Protein AF-G3NBP0-F1 (afdb_monomer)

InterPro domains:
  IPR003516 Fanconi anaemia group A protein [PTHR12047] (2-209)

Foldseek 3Di:
DVLVVLLVVLVVVVVVLLPDQLLVLWDWDDDDPKIAIDCPSVLCCCVPRVQSNDVVHLEDDLSVLLSNLLNLQSNLLRIPHSLVRSQVNLVVCVVSPVSSLLNCLLNVVVRVVVSQVSNCVSPVHDGHRPSNVLSVLLLVQLLCVLVVHDNDPHDPPDDLLSNLSSNLNNCVPPPPPDHPPVVDDPSNVVNNVVVVVSVVVSCVVDVPPPPPPPPDPPPDPPDDD

pLDDT: mean 84.48, std 16.03, range [30.67, 97.69]

Sequence (225 aa):
SAELGLQRALDAWNRVVLALPAALLVKVKPDGGGATLEVDALVEHVNRLQRRACSPVGLLSCHLTSHFLRGLLCAGARCGRPGEEVNNAWSQISVCCPLLLVSAAHWWERLSPVLSSLWRRLCDGELLPAQLQLLEDCRTWACRLEEGQLLPAAPAAAAALLLAASLHRAWRGSVSGGRGLSELHRQVLVFLLFLCVKDHLSSLLDPQVPHNYQQLPPPARVRLQ

Mean predicted aligned error: 8.67 Å

Nearest PDB structures (foldseek):
  7kzv-assembly1_A  TM=8.481E-01  e=1.881E-07  Homo sapiens
  7kzv-assembly1_S  TM=8.325E-01  e=7.676E-07  Homo sapiens
  6lhs-assembly1_B  TM=8.893E-01  e=2.024E-06  Xenopus laevis
  6lhu-assembly1_B  TM=8.845E-01  e=1.837E-06  Xenopus laevis
  6lhu-assembly1_A  TM=8.676E-01  e=2.458E-06  Xenopus laevis

Solvent-accessible surface area (backbone atoms only — not comparable to full-atom values): 12772 Å² total; per-residue (Å²): 112,73,66,66,50,52,47,54,50,46,52,52,48,50,52,52,60,70,70,46,66,38,54,73,64,29,48,71,43,82,48,100,89,43,38,42,67,50,54,62,68,48,40,49,46,45,68,67,54,45,65,79,59,29,71,62,70,76,26,58,47,67,67,58,45,47,39,53,54,49,3,44,51,53,32,18,53,73,26,76,50,31,53,61,38,41,31,55,46,47,56,50,40,51,72,75,24,52,52,60,43,42,23,43,42,58,42,32,85,73,40,49,65,57,52,47,53,49,45,21,73,61,52,85,61,47,77,67,36,67,64,61,45,47,49,54,53,35,36,54,51,24,44,41,38,72,74,65,46,81,80,67,82,70,66,84,89,56,53,45,58,57,47,17,28,16,35,54,50,47,38,75,80,47,95,74,72,69,70,73,58,89,79,51,58,69,62,25,53,54,43,31,50,52,53,52,51,49,50,53,54,39,47,72,78,53,66,73,74,74,92,72,88,81,80,71,80,77,81,81,79,79,78,83,127

Organism: Gasterosteus aculeatus (NCBI:txid69293)

Structure (mmCIF, N/CA/C/O backbone):
data_AF-G3NBP0-F1
#
_entry.id   AF-G3NBP0-F1
#
loop_
_atom_site.group_PDB
_atom_site.id
_atom_site.type_symbol
_atom_site.label_atom_id
_atom_site.label_alt_id
_atom_site.label_comp_id
_atom_site.label_asym_id
_atom_site.label_entity_id
_atom_site.label_seq_id
_atom_site.pdbx_PDB_ins_code
_atom_site.Cartn_x
_atom_site.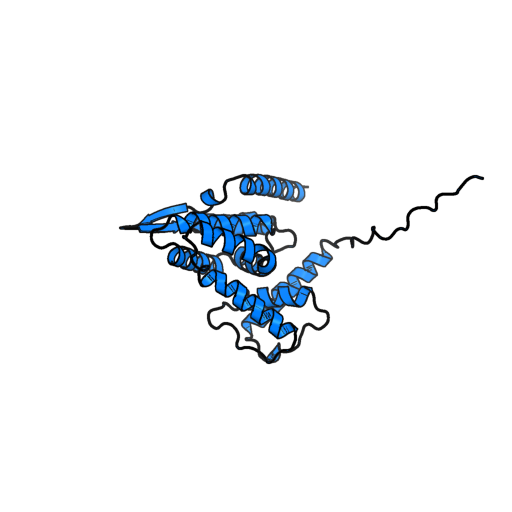Cartn_y
_atom_site.Cartn_z
_atom_site.occupancy
_atom_site.B_iso_or_equiv
_atom_site.auth_seq_id
_atom_site.auth_comp_id
_atom_site.auth_asym_id
_atom_site.auth_atom_id
_atom_site.pdbx_PDB_model_num
ATOM 1 N N . SER A 1 1 ? -12.022 7.394 -29.407 1.00 73.25 1 SER A N 1
ATOM 2 C CA . SER A 1 1 ? -11.343 6.117 -29.107 1.00 73.25 1 SER A CA 1
ATOM 3 C C . SER A 1 1 ? -11.847 5.584 -27.773 1.00 73.25 1 SER A C 1
ATOM 5 O O . SER A 1 1 ? -12.006 6.388 -26.859 1.00 73.25 1 SER A O 1
ATOM 7 N N . ALA A 1 2 ? -12.133 4.281 -27.674 1.00 78.81 2 ALA A N 1
ATOM 8 C CA . ALA A 1 2 ? -12.676 3.635 -26.472 1.00 78.81 2 ALA A CA 1
ATOM 9 C C . ALA A 1 2 ? -11.722 3.718 -25.263 1.00 78.81 2 ALA A C 1
ATOM 11 O O . ALA A 1 2 ? -12.175 3.939 -24.144 1.00 78.81 2 ALA A O 1
ATOM 12 N N . GLU A 1 3 ? -10.410 3.658 -25.508 1.00 78.56 3 GLU A N 1
ATOM 13 C CA . GLU A 1 3 ? -9.374 3.731 -24.468 1.00 78.56 3 GLU A CA 1
ATOM 14 C C . GLU A 1 3 ? -9.376 5.080 -23.730 1.00 78.56 3 GLU A C 1
ATOM 16 O O . GLU A 1 3 ? -9.430 5.143 -22.506 1.00 78.56 3 GLU A O 1
ATOM 21 N N . LEU A 1 4 ? -9.453 6.186 -24.477 1.00 79.88 4 LEU A N 1
ATOM 22 C CA . LEU A 1 4 ? -9.576 7.533 -23.903 1.00 79.88 4 LEU A CA 1
ATOM 23 C C . LEU A 1 4 ? -10.891 7.734 -23.134 1.00 79.88 4 LEU A C 1
ATOM 25 O O . LEU A 1 4 ? -10.972 8.598 -22.260 1.00 79.88 4 LEU A O 1
ATOM 29 N N . GLY A 1 5 ? -11.940 6.993 -23.501 1.00 83.69 5 GLY A N 1
ATOM 30 C CA . GLY A 1 5 ? -13.204 6.975 -22.767 1.00 83.69 5 GLY A CA 1
ATOM 31 C C . GLY A 1 5 ? -13.061 6.248 -21.431 1.00 83.69 5 GLY A C 1
ATOM 32 O O . GLY A 1 5 ? -13.496 6.767 -20.405 1.00 83.69 5 GLY A O 1
ATOM 33 N N . LEU A 1 6 ? -12.386 5.094 -21.436 1.00 82.19 6 LEU A N 1
ATOM 34 C CA . LEU A 1 6 ? -12.084 4.317 -20.237 1.00 82.19 6 LEU A CA 1
ATOM 35 C C . LEU A 1 6 ? -11.215 5.110 -19.252 1.00 82.19 6 LEU A C 1
ATOM 37 O O . LEU A 1 6 ? -11.566 5.193 -18.078 1.00 82.19 6 LEU A O 1
ATOM 41 N N . GLN A 1 7 ? -10.138 5.745 -19.717 1.00 81.00 7 GLN A N 1
ATOM 42 C CA . GLN A 1 7 ? -9.259 6.558 -18.866 1.00 81.00 7 GLN A CA 1
ATOM 43 C C . GLN A 1 7 ? -10.012 7.711 -18.193 1.00 81.00 7 GLN A C 1
ATOM 45 O O . GLN A 1 7 ? -9.948 7.868 -16.977 1.00 81.00 7 GLN A O 1
ATOM 50 N N . ARG A 1 8 ? -10.819 8.462 -18.956 1.00 84.69 8 ARG A N 1
ATOM 51 C CA . ARG A 1 8 ? -11.650 9.545 -18.402 1.00 84.69 8 ARG A CA 1
ATOM 52 C C . ARG A 1 8 ? -12.659 9.049 -17.373 1.00 84.69 8 ARG A C 1
ATOM 54 O O . ARG A 1 8 ? -12.874 9.715 -16.361 1.00 84.69 8 ARG A O 1
ATOM 61 N N . ALA A 1 9 ? -13.279 7.897 -17.623 1.00 85.56 9 ALA A N 1
ATOM 62 C CA . ALA A 1 9 ? -14.184 7.286 -16.661 1.00 85.56 9 ALA A CA 1
ATOM 63 C C . ALA A 1 9 ? -13.437 6.914 -15.371 1.00 85.56 9 ALA A C 1
ATOM 65 O O . ALA A 1 9 ? -13.900 7.250 -14.285 1.00 85.56 9 ALA A O 1
ATOM 66 N N . LEU A 1 10 ? -12.265 6.281 -15.478 1.00 83.62 10 LEU A N 1
ATOM 67 C CA . LEU A 1 10 ? -11.439 5.906 -14.328 1.00 83.62 10 LEU A CA 1
ATOM 68 C C . LEU A 1 10 ? -10.981 7.128 -13.519 1.00 83.62 10 LEU A C 1
ATOM 70 O O . LEU A 1 10 ? -11.047 7.099 -12.293 1.00 83.62 10 LEU A O 1
ATOM 74 N N . ASP A 1 11 ? -10.612 8.228 -14.173 1.00 84.88 11 ASP A N 1
ATOM 75 C CA . ASP A 1 11 ? -10.275 9.482 -13.492 1.00 84.88 11 ASP A CA 1
ATOM 76 C C . ASP A 1 11 ? -11.467 10.086 -12.746 1.00 84.88 11 ASP A C 1
ATOM 78 O O . ASP A 1 11 ? -11.321 10.563 -11.617 1.00 84.88 11 ASP A O 1
ATOM 82 N N . ALA A 1 12 ? -12.662 10.049 -13.343 1.00 87.06 12 ALA A N 1
ATOM 83 C CA . ALA A 1 12 ? -13.884 10.479 -12.671 1.00 87.06 12 ALA A CA 1
ATOM 84 C C . ALA A 1 12 ? -14.168 9.607 -11.436 1.00 87.06 12 ALA A C 1
ATOM 86 O O . ALA A 1 12 ? -14.424 10.139 -10.355 1.00 87.06 12 ALA A O 1
ATOM 87 N N . TRP A 1 13 ? -14.026 8.285 -11.557 1.00 85.94 13 TRP A N 1
ATOM 88 C CA . TRP A 1 13 ? -14.154 7.358 -10.430 1.00 85.94 13 TRP A CA 1
ATOM 89 C C . TRP A 1 13 ? -13.116 7.614 -9.341 1.00 85.94 13 TRP A C 1
ATOM 91 O O . TRP A 1 13 ? -13.463 7.611 -8.164 1.00 85.94 13 TRP A O 1
ATOM 101 N N . ASN A 1 14 ? -11.868 7.908 -9.701 1.00 89.50 14 ASN A N 1
ATOM 102 C CA . ASN A 1 14 ? -10.826 8.250 -8.737 1.00 89.50 14 ASN A CA 1
ATOM 103 C C . ASN A 1 14 ? -11.176 9.512 -7.948 1.00 89.50 14 ASN A C 1
ATOM 105 O O . ASN A 1 14 ? -10.973 9.546 -6.736 1.00 89.50 14 ASN A O 1
ATOM 109 N N . ARG A 1 15 ? -11.760 10.525 -8.597 1.00 89.62 15 ARG A N 1
ATOM 110 C CA . ARG A 1 15 ? -12.261 11.723 -7.903 1.00 89.62 15 ARG A CA 1
ATOM 111 C C . ARG A 1 15 ? -13.393 11.389 -6.940 1.00 89.62 15 ARG A C 1
ATOM 113 O O . ARG A 1 15 ? -13.384 11.901 -5.828 1.00 89.62 15 ARG A O 1
ATOM 120 N N . VAL A 1 16 ? -14.325 10.523 -7.341 1.00 90.38 16 VAL A N 1
ATOM 121 C CA . VAL A 1 16 ? -15.413 10.063 -6.464 1.00 90.38 16 VAL A CA 1
ATOM 122 C C . VAL A 1 16 ? -14.848 9.320 -5.257 1.00 90.38 16 VAL A C 1
ATOM 124 O O . VAL A 1 16 ? -15.171 9.679 -4.131 1.00 90.38 16 VAL A O 1
ATOM 127 N N . VAL A 1 17 ? -13.956 8.348 -5.470 1.00 90.25 17 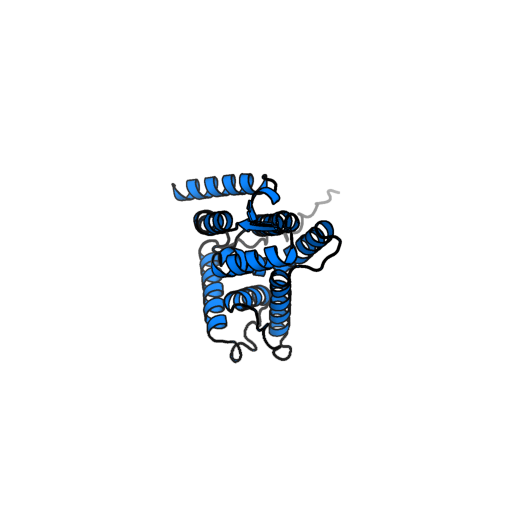VAL A N 1
ATOM 128 C CA . VAL A 1 17 ? -13.304 7.594 -4.388 1.00 90.25 17 VAL A CA 1
ATOM 129 C C . VAL A 1 17 ? -12.596 8.541 -3.423 1.00 90.25 17 VAL A C 1
ATOM 131 O O . VAL A 1 17 ? -12.794 8.425 -2.223 1.00 90.25 17 VAL A O 1
ATOM 134 N N . LEU A 1 18 ? -11.832 9.510 -3.932 1.00 92.69 18 LEU A N 1
ATOM 135 C CA . LEU A 1 18 ? -11.113 10.486 -3.107 1.00 92.69 18 LEU A CA 1
ATOM 136 C C . LEU A 1 18 ? -12.027 11.492 -2.387 1.00 92.69 18 LEU A C 1
ATOM 138 O O . LEU A 1 18 ? -11.594 12.093 -1.404 1.00 92.69 18 LEU A O 1
ATOM 142 N N . ALA A 1 19 ? -13.254 11.701 -2.873 1.00 93.19 19 ALA A N 1
ATOM 143 C CA . ALA A 1 19 ? -14.250 12.553 -2.229 1.00 93.19 19 ALA A CA 1
ATOM 144 C C . ALA A 1 19 ? -14.981 11.840 -1.081 1.00 93.19 19 ALA A C 1
ATOM 146 O O . ALA A 1 19 ? -15.517 12.502 -0.190 1.00 93.19 19 ALA A O 1
ATOM 147 N N . LEU A 1 20 ? -15.000 10.504 -1.078 1.00 92.81 20 LEU A N 1
ATOM 148 C CA . LEU A 1 20 ? -15.559 9.731 0.026 1.00 92.81 20 LEU A CA 1
ATOM 149 C C . LEU A 1 20 ? -14.652 9.830 1.263 1.00 92.81 20 LEU A C 1
ATOM 151 O O . LEU A 1 20 ? -13.429 9.895 1.145 1.00 92.81 20 LEU A O 1
ATOM 155 N N . PRO A 1 21 ? -15.209 9.812 2.485 1.00 92.88 21 PRO A N 1
ATOM 156 C CA . PRO A 1 21 ? -14.399 9.670 3.685 1.00 92.88 21 PRO A CA 1
ATOM 157 C C . PRO A 1 21 ? -13.595 8.364 3.653 1.00 92.88 21 PRO A C 1
ATOM 159 O O . PRO A 1 21 ? -14.163 7.283 3.518 1.00 92.88 21 PRO A O 1
ATOM 162 N N . ALA A 1 22 ? -12.278 8.453 3.865 1.00 91.75 22 ALA A N 1
ATOM 163 C CA . ALA A 1 22 ? -11.383 7.293 3.799 1.00 91.75 22 ALA A CA 1
ATOM 164 C C . ALA A 1 22 ? -11.810 6.146 4.737 1.00 91.75 22 ALA A C 1
ATOM 166 O O . ALA A 1 22 ? -11.644 4.973 4.416 1.00 91.75 22 ALA A O 1
ATOM 167 N N . ALA A 1 23 ? -12.415 6.482 5.881 1.00 88.44 23 ALA A N 1
ATOM 168 C CA . ALA A 1 23 ? -12.923 5.524 6.862 1.00 88.44 23 ALA A CA 1
ATOM 169 C C . ALA A 1 23 ? -14.041 4.599 6.334 1.00 88.44 23 ALA A C 1
ATOM 171 O O . ALA A 1 23 ? -14.390 3.641 7.018 1.00 88.44 23 ALA A O 1
ATOM 172 N N . LEU A 1 24 ? -14.613 4.880 5.156 1.00 89.38 24 LEU A N 1
ATOM 173 C CA . LEU A 1 24 ? -15.630 4.046 4.506 1.00 89.38 24 LEU A CA 1
ATOM 174 C C . LEU A 1 24 ? -15.045 3.017 3.527 1.00 89.38 24 LEU A C 1
ATOM 176 O O . LEU A 1 24 ? -15.781 2.169 3.034 1.00 89.38 24 LEU A O 1
ATOM 180 N N . LEU A 1 25 ? -13.746 3.089 3.220 1.00 89.06 25 LEU A N 1
ATOM 181 C CA . LEU A 1 25 ? -13.121 2.236 2.202 1.00 89.06 25 LEU A CA 1
ATOM 182 C C . LEU A 1 25 ? -12.836 0.816 2.690 1.00 89.06 25 LEU A C 1
ATOM 184 O O . LEU A 1 25 ? -12.733 -0.099 1.878 1.00 89.06 25 LEU A O 1
ATOM 188 N N . VAL A 1 26 ? -12.647 0.651 3.999 1.00 92.69 26 VAL A N 1
ATOM 189 C CA . VAL A 1 26 ? -12.334 -0.632 4.627 1.00 92.69 26 VAL A CA 1
ATOM 190 C C . VAL A 1 26 ? -13.451 -0.958 5.597 1.00 92.69 26 VAL A C 1
ATOM 192 O O . VAL A 1 26 ? -13.802 -0.155 6.465 1.00 92.69 26 VAL A O 1
ATOM 195 N N . LYS A 1 27 ? -14.036 -2.138 5.420 1.00 91.50 27 LYS A N 1
ATOM 196 C CA . LYS A 1 27 ? -15.151 -2.593 6.236 1.00 91.50 27 LYS A CA 1
ATOM 197 C C . LYS A 1 27 ? -14.615 -3.224 7.517 1.00 91.50 27 LYS A C 1
ATOM 199 O O . LYS A 1 27 ? -13.609 -3.926 7.507 1.00 91.50 27 LYS A O 1
ATOM 204 N N . VAL A 1 28 ? -15.311 -2.958 8.617 1.00 91.38 28 VAL A N 1
ATOM 205 C CA . VAL A 1 28 ? -15.046 -3.567 9.922 1.00 91.38 28 VAL A CA 1
ATOM 206 C C . VAL A 1 28 ? -16.149 -4.589 10.180 1.00 91.38 28 VAL A C 1
ATOM 208 O O . VAL A 1 28 ? -17.332 -4.241 10.115 1.00 91.38 28 VAL A O 1
ATOM 211 N N . LYS A 1 29 ? -15.782 -5.844 10.439 1.00 89.00 29 LYS A N 1
ATOM 212 C CA . LYS A 1 29 ? -16.713 -6.944 10.706 1.00 89.00 29 LYS A CA 1
ATOM 213 C C . LYS A 1 29 ? -16.701 -7.281 12.202 1.00 89.00 29 LYS A C 1
ATOM 215 O O . LYS A 1 29 ? -15.620 -7.418 12.764 1.00 89.00 29 LYS A O 1
ATOM 220 N N . PRO A 1 30 ? -17.860 -7.432 12.865 1.00 84.56 30 PRO A N 1
ATOM 221 C CA . PRO A 1 30 ? -17.893 -7.953 14.227 1.00 84.56 30 PRO A CA 1
ATOM 222 C C . PRO A 1 30 ? -17.504 -9.438 14.222 1.00 84.56 30 PRO A C 1
ATOM 224 O O . PRO A 1 30 ? -18.022 -10.209 13.412 1.00 84.56 30 PRO A O 1
ATOM 227 N N . ASP A 1 31 ? -16.615 -9.836 15.126 1.00 78.56 31 ASP A N 1
ATOM 228 C CA . ASP A 1 31 ? -16.134 -11.211 15.252 1.00 78.56 31 ASP A CA 1
ATOM 229 C C . ASP A 1 31 ? -16.081 -11.638 16.721 1.00 78.56 31 ASP A C 1
ATOM 231 O O . ASP A 1 31 ? -15.184 -11.231 17.452 1.00 78.56 31 ASP A O 1
ATOM 235 N N . GLY A 1 32 ? -17.085 -12.409 17.158 1.00 58.75 32 GLY A N 1
ATOM 236 C CA . GLY A 1 32 ? -17.051 -13.265 18.355 1.00 58.75 32 GLY A CA 1
ATOM 237 C C . GLY A 1 32 ? -16.499 -12.689 19.670 1.00 58.75 32 GLY A C 1
ATOM 238 O O . GLY A 1 32 ? -16.053 -13.468 20.503 1.00 58.75 32 GLY A O 1
ATOM 239 N N . GLY A 1 33 ? -16.494 -11.365 19.865 1.00 65.69 33 GLY A N 1
ATOM 240 C CA . GLY A 1 33 ? -15.856 -10.693 21.011 1.00 65.69 33 GLY A CA 1
ATOM 241 C C . GLY A 1 33 ? -14.985 -9.479 20.652 1.00 65.69 33 GLY A C 1
ATOM 242 O O . GLY A 1 33 ? -14.575 -8.742 21.544 1.00 65.69 33 GLY A O 1
ATOM 243 N N . GLY A 1 34 ? -14.737 -9.234 19.363 1.00 78.12 34 GLY A N 1
ATOM 244 C CA . GLY A 1 34 ? -14.025 -8.071 18.835 1.00 78.12 34 GLY A CA 1
ATOM 245 C C . GLY A 1 34 ? -14.555 -7.622 17.471 1.00 78.12 34 GLY A C 1
ATOM 246 O O . GLY A 1 34 ? -15.661 -7.978 17.058 1.00 78.12 34 GLY A O 1
ATOM 247 N N . ALA A 1 35 ? -13.764 -6.810 16.773 1.00 85.88 35 ALA A N 1
ATOM 248 C CA . ALA A 1 35 ? -14.040 -6.389 15.405 1.00 85.88 35 ALA A CA 1
ATOM 249 C C . ALA A 1 35 ? -12.760 -6.520 14.574 1.00 85.88 35 ALA A C 1
ATOM 251 O O . ALA A 1 35 ? -11.693 -6.164 15.072 1.00 85.88 35 ALA A O 1
ATOM 252 N N . THR A 1 36 ? -12.878 -7.037 13.352 1.00 89.25 36 THR A N 1
ATOM 253 C CA . THR A 1 36 ? -11.762 -7.333 12.445 1.00 89.25 36 THR A CA 1
ATOM 254 C C . THR A 1 36 ? -11.887 -6.574 11.131 1.00 89.25 36 THR A C 1
ATOM 256 O O . THR A 1 36 ? -12.976 -6.128 10.744 1.00 89.25 36 THR A O 1
ATOM 259 N N . LEU A 1 37 ? -10.765 -6.396 10.436 1.00 92.56 37 LEU A N 1
ATOM 260 C CA . LEU A 1 37 ? -10.728 -5.695 9.151 1.00 92.56 37 LEU A CA 1
ATOM 261 C C . LEU A 1 37 ? -10.982 -6.631 7.968 1.00 92.56 37 LEU A C 1
ATOM 263 O O . LEU A 1 37 ? -10.303 -7.636 7.790 1.00 92.56 37 LEU A O 1
ATOM 267 N N . GLU A 1 38 ? -11.917 -6.242 7.102 1.00 92.81 38 GLU A N 1
ATOM 268 C CA . GLU A 1 38 ? -12.206 -6.916 5.836 1.00 92.81 38 GLU A CA 1
ATOM 269 C C . GLU A 1 38 ? -11.620 -6.093 4.679 1.00 92.81 38 GLU A C 1
ATOM 271 O O . GLU A 1 38 ? -12.108 -5.005 4.352 1.00 92.81 38 GLU A O 1
ATOM 276 N N . VAL A 1 39 ? -10.547 -6.604 4.066 1.00 93.56 39 VAL A N 1
ATOM 277 C CA . VAL A 1 39 ? -9.784 -5.903 3.013 1.00 93.56 39 VAL A CA 1
ATOM 278 C C . VAL A 1 39 ? -10.021 -6.438 1.601 1.00 93.56 39 VAL A C 1
ATOM 280 O O . VAL A 1 39 ? -9.537 -5.834 0.644 1.00 93.56 39 VAL A O 1
ATOM 283 N N . ASP A 1 40 ? -10.791 -7.515 1.437 1.00 93.38 40 ASP A N 1
ATOM 284 C CA . ASP A 1 40 ? -10.986 -8.186 0.143 1.00 93.38 40 ASP A CA 1
ATOM 285 C C . ASP A 1 40 ? -11.559 -7.252 -0.926 1.00 93.38 40 ASP A C 1
ATOM 287 O O . ASP A 1 40 ? -11.027 -7.172 -2.033 1.00 93.38 40 ASP A O 1
ATOM 291 N N . ALA A 1 41 ? -12.579 -6.464 -0.577 1.00 91.38 41 ALA A N 1
ATOM 292 C CA . ALA A 1 41 ? -13.183 -5.501 -1.497 1.00 91.38 41 ALA A CA 1
ATOM 293 C C . ALA A 1 41 ? -12.187 -4.416 -1.946 1.00 91.38 41 ALA A C 1
ATOM 295 O O . ALA A 1 41 ? -12.169 -4.025 -3.115 1.00 91.38 41 ALA A O 1
ATOM 296 N N . LEU A 1 42 ? -11.317 -3.952 -1.039 1.00 92.25 42 LEU A N 1
ATOM 297 C CA . LEU A 1 42 ? -10.261 -2.992 -1.366 1.00 92.25 42 LEU A CA 1
ATOM 298 C C . LEU A 1 42 ? -9.225 -3.622 -2.305 1.00 92.25 42 LEU A C 1
ATOM 300 O O . LEU A 1 42 ? -8.842 -3.017 -3.309 1.00 92.25 42 LEU A O 1
ATOM 304 N N . VAL A 1 43 ? -8.774 -4.836 -1.988 1.00 93.56 43 VAL A N 1
ATOM 305 C CA . VAL A 1 43 ? -7.816 -5.592 -2.802 1.00 93.56 43 VAL A CA 1
ATOM 306 C C . VAL A 1 43 ? -8.376 -5.827 -4.203 1.00 93.56 43 VAL A C 1
ATOM 308 O O . VAL A 1 43 ? -7.686 -5.580 -5.194 1.00 93.56 43 VAL A O 1
ATOM 311 N N . GLU A 1 44 ? -9.634 -6.249 -4.303 1.00 92.62 44 GLU A N 1
ATOM 312 C CA . GLU A 1 44 ? -10.320 -6.471 -5.570 1.00 92.62 44 GLU A CA 1
ATOM 313 C C . GLU A 1 44 ? -10.441 -5.175 -6.379 1.00 92.62 44 GLU A C 1
ATOM 315 O O . GLU A 1 44 ? -10.079 -5.156 -7.560 1.00 92.62 44 GLU A O 1
ATOM 320 N N . HIS A 1 45 ? -10.869 -4.079 -5.744 1.00 90.06 45 HIS A N 1
ATOM 321 C CA . HIS A 1 45 ? -10.977 -2.760 -6.374 1.00 90.06 45 HIS A CA 1
ATOM 322 C C . HIS A 1 45 ? -9.644 -2.310 -6.974 1.00 90.06 45 HIS A C 1
ATOM 324 O O . HIS A 1 45 ? -9.569 -1.940 -8.150 1.00 90.06 45 HIS A O 1
ATOM 330 N N . VAL A 1 46 ? -8.563 -2.386 -6.194 1.00 91.50 46 VAL A N 1
ATOM 331 C CA . VAL A 1 46 ? -7.232 -1.983 -6.661 1.00 91.50 46 VAL A CA 1
ATOM 332 C C . VAL A 1 46 ? -6.757 -2.891 -7.797 1.00 91.50 46 VAL A C 1
ATOM 334 O O . VAL A 1 46 ? -6.273 -2.404 -8.822 1.00 91.50 46 VAL A O 1
ATOM 337 N N . ASN A 1 47 ? -6.926 -4.206 -7.660 1.00 91.31 47 ASN A N 1
ATOM 338 C CA . ASN A 1 47 ? -6.439 -5.168 -8.642 1.00 91.31 47 ASN A CA 1
ATOM 339 C C . ASN A 1 47 ? -7.216 -5.147 -9.964 1.00 91.31 47 ASN A C 1
ATOM 341 O O . ASN A 1 47 ? -6.610 -5.361 -11.013 1.00 91.31 47 ASN A O 1
ATOM 345 N N . ARG A 1 48 ? -8.528 -4.892 -9.947 1.00 85.94 48 ARG A N 1
ATOM 346 C CA . ARG A 1 48 ? -9.359 -4.897 -11.162 1.00 85.94 48 ARG A CA 1
ATOM 347 C C . ARG A 1 48 ? -9.426 -3.536 -11.840 1.00 85.94 48 ARG A C 1
ATOM 349 O O . ARG A 1 48 ? -9.287 -3.462 -13.061 1.00 85.94 48 ARG A O 1
ATOM 356 N N . LEU A 1 49 ? -9.646 -2.477 -11.064 1.00 82.56 49 LEU A N 1
ATOM 357 C CA . LEU A 1 49 ? -9.957 -1.152 -11.599 1.00 82.56 49 LEU A CA 1
ATOM 358 C C . LEU A 1 49 ? -8.712 -0.272 -11.654 1.00 82.56 49 LEU A C 1
ATOM 360 O O . LEU A 1 49 ? -8.362 0.242 -12.716 1.00 82.56 49 LEU A O 1
ATOM 364 N N . GLN A 1 50 ? -7.991 -0.149 -10.539 1.00 83.50 50 GLN A N 1
ATOM 365 C CA . GLN A 1 50 ? -6.889 0.812 -10.456 1.00 83.50 50 GLN A CA 1
ATOM 366 C C . GLN A 1 50 ? -5.676 0.419 -11.300 1.00 83.50 50 GLN A C 1
ATOM 368 O O . GLN A 1 50 ? -5.033 1.296 -11.872 1.00 83.50 50 GLN A O 1
ATOM 373 N N . ARG A 1 51 ? -5.398 -0.881 -11.477 1.00 80.94 51 ARG A N 1
ATOM 374 C CA . ARG A 1 51 ? -4.317 -1.356 -12.367 1.00 80.94 51 ARG A CA 1
ATOM 375 C C . ARG A 1 51 ? -4.419 -0.814 -13.797 1.00 80.94 51 ARG A C 1
ATOM 377 O O . ARG A 1 51 ? -3.389 -0.637 -14.436 1.00 80.94 51 ARG A O 1
ATOM 384 N N . ARG A 1 52 ? -5.634 -0.542 -14.287 1.00 78.62 52 ARG A N 1
ATOM 385 C CA . ARG A 1 52 ? -5.889 -0.010 -15.639 1.00 78.62 52 ARG A CA 1
ATOM 386 C C . ARG A 1 52 ? -5.818 1.518 -15.716 1.00 78.62 52 ARG A C 1
ATOM 388 O O . ARG A 1 52 ? -5.767 2.062 -16.809 1.00 78.62 52 ARG A O 1
ATOM 395 N N . ALA A 1 53 ? -5.823 2.194 -14.568 1.00 75.12 53 ALA A N 1
ATOM 396 C CA . ALA A 1 53 ? -5.843 3.652 -14.449 1.00 75.12 53 ALA A CA 1
ATOM 397 C C . ALA A 1 53 ? -4.476 4.257 -14.077 1.00 75.12 53 ALA A C 1
ATOM 399 O O . ALA A 1 53 ? -4.346 5.474 -13.988 1.00 75.12 53 ALA A O 1
ATOM 400 N N . CYS A 1 54 ? -3.473 3.427 -13.771 1.00 72.06 54 CYS A N 1
ATOM 401 C CA . CYS A 1 54 ? -2.193 3.894 -13.241 1.00 72.06 54 CYS A CA 1
ATOM 402 C C . CYS A 1 54 ? -1.412 4.708 -14.280 1.00 72.06 54 CYS A C 1
ATOM 404 O O . CYS A 1 54 ? -1.034 4.178 -15.325 1.00 72.06 54 CYS A O 1
ATOM 406 N N . SER A 1 55 ? -1.095 5.955 -13.936 1.00 68.75 55 SER A N 1
ATOM 407 C CA . SER A 1 55 ? -0.089 6.768 -14.616 1.00 68.75 55 SER A CA 1
ATOM 408 C C . SER A 1 55 ? 0.841 7.390 -13.563 1.00 68.75 55 SER A C 1
ATOM 410 O O . SER A 1 55 ? 0.358 8.149 -12.714 1.00 68.75 55 SER A O 1
ATOM 412 N N . PRO A 1 56 ? 2.149 7.056 -13.544 1.00 73.00 56 PRO A N 1
ATOM 413 C CA . PRO A 1 56 ? 2.846 6.100 -14.415 1.00 73.00 56 PRO A CA 1
ATOM 414 C C . PRO A 1 56 ? 2.377 4.646 -14.215 1.00 73.00 56 PRO A C 1
ATOM 416 O O . PRO A 1 56 ? 1.856 4.283 -13.158 1.00 73.00 56 PRO A O 1
ATOM 419 N N . VAL A 1 57 ? 2.573 3.794 -15.230 1.00 79.31 57 VAL A N 1
ATOM 420 C CA . VAL A 1 57 ? 2.105 2.395 -15.216 1.00 79.31 57 VAL A CA 1
ATOM 421 C C . VAL A 1 57 ? 2.630 1.661 -13.982 1.00 79.31 57 VAL A C 1
ATOM 423 O O . VAL A 1 57 ? 3.811 1.738 -13.647 1.00 79.31 57 VAL A O 1
ATOM 426 N N . GLY A 1 58 ? 1.754 0.919 -13.303 1.00 82.56 58 GLY A N 1
ATOM 427 C CA . GLY A 1 58 ? 2.112 0.102 -12.139 1.00 82.56 58 GLY A CA 1
ATOM 428 C C . GLY A 1 58 ? 2.390 0.876 -10.848 1.00 82.56 58 GLY A C 1
ATOM 429 O O . GLY A 1 58 ? 2.946 0.291 -9.921 1.00 82.56 58 GLY A O 1
ATOM 430 N N . LEU A 1 59 ? 2.002 2.152 -10.769 1.00 90.12 59 LEU A N 1
ATOM 431 C CA . LEU A 1 59 ? 1.941 2.915 -9.524 1.00 90.12 59 LEU A CA 1
ATOM 432 C C . LEU A 1 59 ? 0.589 3.618 -9.395 1.00 90.12 59 LEU A C 1
ATOM 434 O O . LEU A 1 59 ? 0.128 4.301 -10.308 1.00 90.12 59 LEU A O 1
ATOM 438 N N . LEU A 1 60 ? -0.025 3.496 -8.221 1.00 92.50 60 LEU A N 1
ATOM 439 C CA . LEU A 1 60 ? -1.133 4.357 -7.832 1.00 92.50 60 LEU A CA 1
ATOM 440 C C . LEU A 1 60 ? -0.617 5.779 -7.614 1.00 92.50 60 LEU A C 1
ATOM 442 O O . LEU A 1 60 ? 0.523 5.988 -7.187 1.00 92.50 60 LEU A O 1
ATOM 446 N N . SER A 1 61 ? -1.489 6.766 -7.813 1.00 92.00 61 SER A N 1
ATOM 447 C CA . SER A 1 61 ? -1.171 8.137 -7.422 1.00 92.00 61 SER A CA 1
ATOM 448 C C . SER A 1 61 ? -0.905 8.225 -5.914 1.00 92.00 61 SER A C 1
ATOM 450 O O . SER A 1 61 ? -1.447 7.456 -5.108 1.00 92.00 61 SER A O 1
ATOM 452 N N . CYS A 1 62 ? -0.092 9.203 -5.507 1.00 93.56 62 CYS A N 1
ATOM 453 C CA . CYS A 1 62 ? 0.169 9.455 -4.089 1.00 93.56 62 CYS A CA 1
ATOM 454 C C . CYS A 1 62 ? -1.134 9.722 -3.310 1.00 93.56 62 CYS A C 1
ATOM 456 O O . CYS A 1 62 ? -1.258 9.302 -2.160 1.00 93.56 62 CYS A O 1
ATOM 458 N N . HIS A 1 63 ? -2.116 10.383 -3.936 1.00 93.69 63 HIS A N 1
ATOM 459 C CA . HIS A 1 63 ? -3.412 10.667 -3.318 1.00 93.69 63 HIS A CA 1
ATOM 460 C C . HIS A 1 63 ? -4.213 9.393 -3.051 1.00 93.69 63 HIS A C 1
ATOM 462 O O . HIS A 1 63 ? -4.667 9.207 -1.927 1.00 93.69 63 HIS A O 1
ATOM 468 N N . LEU A 1 64 ? -4.334 8.494 -4.034 1.00 94.06 64 LEU A N 1
ATOM 469 C CA . LEU A 1 64 ? -5.049 7.224 -3.859 1.00 94.06 64 LEU A CA 1
ATOM 470 C C . LEU A 1 64 ? -4.354 6.323 -2.839 1.00 94.06 64 LEU A C 1
ATOM 472 O O . LEU A 1 64 ? -5.003 5.802 -1.937 1.00 94.06 64 LEU A O 1
ATOM 476 N N . THR A 1 65 ? -3.028 6.205 -2.931 1.00 96.56 65 THR A N 1
ATOM 477 C CA . THR A 1 65 ? -2.228 5.420 -1.980 1.00 96.56 65 THR A CA 1
ATOM 478 C C . THR A 1 65 ? -2.430 5.925 -0.551 1.00 96.56 65 THR A C 1
ATOM 480 O O . THR A 1 65 ? -2.739 5.146 0.347 1.00 96.56 65 THR A O 1
ATOM 483 N N . SER A 1 66 ? -2.327 7.245 -0.344 1.00 96.88 66 SER A N 1
ATOM 484 C CA . SER A 1 66 ? -2.598 7.869 0.954 1.00 96.88 66 SER A CA 1
ATOM 485 C C . SER A 1 66 ? -4.020 7.585 1.423 1.00 96.88 66 SER A C 1
ATOM 487 O O . SER A 1 66 ? -4.225 7.225 2.577 1.00 96.88 66 SER A O 1
ATOM 489 N N . HIS A 1 67 ? -5.003 7.729 0.537 1.00 96.69 67 HIS A N 1
ATOM 490 C CA . HIS A 1 67 ? -6.410 7.577 0.871 1.00 96.69 67 HIS A CA 1
ATOM 491 C C . HIS A 1 67 ? -6.742 6.153 1.339 1.00 96.69 67 HIS A C 1
ATOM 493 O O . HIS A 1 67 ? -7.378 5.994 2.380 1.00 96.69 67 HIS A O 1
ATOM 499 N N . PHE A 1 68 ? -6.224 5.126 0.658 1.00 96.50 68 PHE A N 1
ATOM 500 C CA . PHE A 1 68 ? -6.392 3.731 1.074 1.00 96.50 68 PHE A CA 1
ATOM 501 C C . PHE A 1 68 ? -5.715 3.428 2.414 1.00 96.50 68 PHE A C 1
ATOM 503 O O . PHE A 1 68 ? -6.341 2.828 3.284 1.00 96.50 68 PHE A O 1
ATOM 510 N N . LEU A 1 69 ? -4.480 3.896 2.626 1.00 97.69 69 LEU A N 1
ATOM 511 C CA . LEU A 1 69 ? -3.778 3.694 3.899 1.00 97.69 69 LEU A CA 1
ATOM 512 C C . LEU A 1 69 ? -4.467 4.419 5.058 1.00 97.69 69 LEU A C 1
ATOM 514 O O . LEU A 1 69 ? -4.619 3.855 6.136 1.00 97.69 69 LEU A O 1
ATOM 518 N N . ARG A 1 70 ? -4.951 5.647 4.841 1.00 97.19 70 ARG A N 1
ATOM 519 C CA . ARG A 1 70 ? -5.750 6.369 5.842 1.00 97.19 70 ARG A CA 1
ATOM 520 C C . ARG A 1 70 ? -7.042 5.624 6.155 1.00 97.19 70 ARG A C 1
ATOM 522 O O . ARG A 1 70 ? -7.419 5.561 7.318 1.00 97.19 70 ARG A O 1
ATOM 529 N N . GLY A 1 71 ? -7.698 5.050 5.147 1.00 96.75 71 GLY A N 1
ATOM 530 C CA . GLY A 1 71 ? -8.890 4.230 5.343 1.00 96.75 71 GLY A CA 1
ATOM 531 C C . GLY A 1 71 ? -8.618 2.997 6.195 1.00 96.75 71 GLY A C 1
ATOM 532 O O . GLY A 1 71 ? -9.357 2.744 7.142 1.00 96.75 71 GLY A O 1
ATOM 533 N N . LEU A 1 72 ? -7.507 2.307 5.926 1.00 97.12 72 LEU A N 1
ATOM 534 C CA . LEU A 1 72 ? -7.047 1.171 6.720 1.00 97.12 72 LEU A CA 1
ATOM 535 C C . LEU A 1 72 ? -6.809 1.554 8.188 1.00 97.12 72 LEU A C 1
ATOM 537 O O . LEU A 1 72 ? -7.325 0.887 9.079 1.00 97.12 72 LEU A O 1
ATOM 541 N N . LEU A 1 73 ? -6.091 2.654 8.446 1.00 97.00 73 LEU A N 1
ATOM 542 C CA . LEU A 1 73 ? -5.830 3.133 9.809 1.00 97.00 73 LEU A CA 1
ATOM 543 C C . LEU A 1 73 ? -7.113 3.560 10.532 1.00 97.00 73 LEU A C 1
ATOM 545 O O . LEU A 1 73 ? -7.317 3.200 11.687 1.00 97.00 73 LEU A O 1
ATOM 549 N N . CYS A 1 74 ? -7.999 4.299 9.859 1.00 96.06 74 CYS A N 1
ATOM 550 C CA . CYS A 1 74 ? -9.273 4.725 10.439 1.00 96.06 74 CYS A CA 1
ATOM 551 C C . CYS A 1 74 ? -10.189 3.541 10.771 1.00 96.06 74 CYS A C 1
ATOM 553 O O . CYS A 1 74 ? -10.888 3.578 11.780 1.00 96.06 74 CYS A O 1
ATOM 555 N N . ALA A 1 75 ? -10.218 2.508 9.927 1.00 94.81 75 ALA A N 1
ATOM 556 C CA . ALA A 1 75 ? -10.981 1.297 10.199 1.00 94.81 75 ALA A CA 1
ATOM 557 C C . ALA A 1 75 ? -10.341 0.485 11.336 1.00 94.81 75 ALA A C 1
ATOM 559 O O . ALA A 1 75 ? -11.044 0.052 12.247 1.00 94.81 75 ALA A O 1
ATOM 560 N N . GLY A 1 76 ? -9.012 0.340 11.329 1.00 94.69 76 GLY A N 1
ATOM 561 C CA . GLY A 1 76 ? -8.262 -0.383 12.358 1.00 94.69 76 GLY A CA 1
ATOM 562 C C . GLY A 1 76 ? -8.417 0.224 13.747 1.00 94.69 76 GLY A C 1
ATOM 563 O O . GLY A 1 76 ? -8.672 -0.499 14.701 1.00 94.69 76 GLY A O 1
ATOM 564 N N . ALA A 1 77 ? -8.396 1.554 13.856 1.00 94.12 77 ALA A N 1
ATOM 565 C CA . ALA A 1 77 ? -8.629 2.271 15.114 1.00 94.12 77 ALA A CA 1
ATOM 566 C C . ALA A 1 77 ? -10.002 1.996 15.755 1.00 94.12 77 ALA A C 1
ATOM 568 O O . ALA A 1 77 ? -10.198 2.257 16.936 1.00 94.12 77 ALA A O 1
ATOM 569 N N . ARG A 1 78 ? -10.968 1.473 14.989 1.00 91.56 78 ARG A N 1
ATOM 570 C CA . ARG A 1 78 ? -12.305 1.103 15.482 1.00 91.56 78 ARG A CA 1
ATOM 571 C C . ARG A 1 78 ? -12.387 -0.354 15.944 1.00 91.56 78 ARG A C 1
ATOM 573 O O . ARG A 1 78 ? -13.458 -0.793 16.359 1.00 91.56 78 ARG A O 1
ATOM 580 N N . CYS A 1 79 ? -11.302 -1.110 15.810 1.00 91.62 79 CYS A N 1
ATOM 581 C CA . CYS A 1 79 ? -11.224 -2.510 16.198 1.00 91.62 79 CYS A CA 1
ATOM 582 C C . CYS A 1 79 ? -10.794 -2.656 17.661 1.00 91.62 79 CYS A C 1
ATOM 584 O O . CYS A 1 79 ? -10.229 -1.740 18.250 1.00 91.62 79 CYS A O 1
ATOM 586 N N . GLY A 1 80 ? -11.030 -3.835 18.244 1.00 87.88 80 GLY A N 1
ATOM 587 C CA . GLY A 1 80 ? -10.668 -4.099 19.643 1.00 87.88 80 GLY A CA 1
ATOM 588 C C . GLY A 1 80 ? -9.157 -4.087 19.900 1.00 87.88 80 GLY A C 1
ATOM 589 O O . GLY A 1 80 ? -8.726 -3.772 21.005 1.00 87.88 80 GLY A O 1
ATOM 590 N N . ARG A 1 81 ? -8.351 -4.412 18.880 1.00 90.94 81 ARG A N 1
ATOM 591 C CA . ARG A 1 81 ? -6.882 -4.376 18.918 1.00 90.94 81 ARG A CA 1
ATOM 592 C C . ARG A 1 81 ? -6.339 -3.678 17.668 1.00 90.94 81 ARG A C 1
ATOM 594 O O . ARG A 1 81 ? -5.984 -4.349 16.697 1.00 90.94 81 ARG A O 1
ATOM 601 N N . PRO A 1 82 ? -6.291 -2.335 17.658 1.00 93.62 82 PRO A N 1
ATOM 602 C CA . PRO A 1 82 ? -6.026 -1.562 16.448 1.00 93.62 82 PRO A CA 1
ATOM 603 C C . PRO A 1 82 ? -4.729 -1.931 15.725 1.00 93.62 82 PRO A C 1
ATOM 605 O O . PRO A 1 82 ? -4.738 -2.161 14.515 1.00 93.62 82 PRO A O 1
ATOM 608 N N . GLY A 1 83 ? -3.613 -2.015 16.455 1.00 94.69 83 GLY A N 1
ATOM 609 C CA . GLY A 1 83 ? -2.310 -2.329 15.867 1.00 94.69 83 GLY A CA 1
ATOM 610 C C . GLY A 1 83 ? -2.235 -3.739 15.274 1.00 94.69 83 GLY A C 1
ATOM 611 O O . GLY A 1 83 ? -1.715 -3.910 14.172 1.00 94.69 83 GLY A O 1
ATOM 612 N N . GLU A 1 84 ? -2.783 -4.740 15.972 1.00 94.88 84 GLU A N 1
ATOM 613 C CA . GLU A 1 84 ? -2.830 -6.133 15.499 1.00 94.88 84 GLU A CA 1
ATOM 614 C C . GLU A 1 84 ? -3.659 -6.251 14.217 1.00 94.88 84 GLU A C 1
ATOM 616 O O . GLU A 1 84 ? -3.191 -6.820 13.231 1.00 94.88 84 GLU A O 1
ATOM 621 N N . GLU A 1 85 ? -4.840 -5.632 14.181 1.00 95.12 85 GLU A N 1
ATOM 622 C CA . GLU A 1 85 ? -5.724 -5.692 13.016 1.00 95.12 85 GLU A CA 1
ATOM 623 C C . GLU A 1 85 ? -5.128 -5.000 11.789 1.00 95.12 85 GLU A C 1
ATOM 625 O O . GLU A 1 85 ? -5.171 -5.549 10.686 1.00 95.12 85 GLU A O 1
ATOM 630 N N . VAL A 1 86 ? -4.497 -3.833 11.960 1.00 96.81 86 VAL A N 1
ATOM 631 C CA . VAL A 1 86 ? -3.793 -3.170 10.852 1.00 96.81 86 VAL A CA 1
ATOM 632 C C . VAL A 1 86 ? -2.624 -4.021 10.356 1.00 96.81 86 VAL A C 1
ATOM 634 O O . VAL A 1 86 ? -2.426 -4.122 9.144 1.00 96.81 86 VAL A O 1
ATOM 637 N N . ASN A 1 87 ? -1.869 -4.664 11.252 1.00 96.88 87 ASN A N 1
ATOM 638 C CA . ASN A 1 87 ? -0.777 -5.557 10.863 1.00 96.88 87 ASN A CA 1
ATOM 639 C C . ASN A 1 87 ? -1.290 -6.770 10.073 1.00 96.88 87 ASN A C 1
ATOM 641 O O . ASN A 1 87 ? -0.726 -7.099 9.026 1.00 96.88 87 ASN A O 1
ATOM 645 N N . ASN A 1 88 ? -2.367 -7.408 10.528 1.00 95.50 88 ASN A N 1
ATOM 646 C CA . ASN A 1 88 ? -2.979 -8.551 9.849 1.00 95.50 88 ASN A CA 1
ATOM 647 C C . ASN A 1 88 ? -3.476 -8.156 8.454 1.00 95.50 88 ASN A C 1
ATOM 649 O O . ASN A 1 88 ? -3.123 -8.785 7.453 1.00 95.50 88 ASN A O 1
ATOM 653 N N . ALA A 1 89 ? -4.223 -7.057 8.378 1.00 96.25 89 ALA A N 1
ATOM 654 C CA . ALA A 1 89 ? -4.757 -6.526 7.135 1.00 96.25 89 ALA A CA 1
ATOM 655 C C . ALA A 1 89 ? -3.652 -6.116 6.149 1.00 96.25 89 ALA A C 1
ATOM 657 O O . ALA A 1 89 ? -3.712 -6.472 4.971 1.00 96.25 89 ALA A O 1
ATOM 658 N N . TRP A 1 90 ? -2.609 -5.412 6.607 1.00 96.81 90 TRP A N 1
ATOM 659 C CA . TRP A 1 90 ? -1.488 -5.037 5.741 1.00 96.81 90 TRP A CA 1
ATOM 660 C C . TRP A 1 90 ? -0.701 -6.252 5.258 1.00 96.81 90 TRP A C 1
ATOM 662 O O . TRP A 1 90 ? -0.326 -6.303 4.088 1.00 96.81 90 TRP A O 1
ATOM 672 N N . SER A 1 91 ? -0.503 -7.257 6.115 1.00 95.25 91 SER A N 1
ATOM 673 C CA . SER A 1 91 ? 0.159 -8.506 5.726 1.00 95.25 91 SER A CA 1
ATOM 674 C C . SER A 1 91 ? -0.594 -9.182 4.577 1.00 95.25 91 SER A C 1
ATOM 676 O O . SER A 1 91 ? 0.020 -9.540 3.573 1.00 95.25 91 SER A O 1
ATOM 678 N N . GLN A 1 92 ? -1.927 -9.255 4.651 1.00 95.31 92 GLN A N 1
ATOM 679 C CA . GLN A 1 92 ? -2.762 -9.779 3.563 1.00 95.31 92 GLN A CA 1
ATOM 680 C C . GLN A 1 92 ? -2.682 -8.914 2.296 1.00 95.31 92 GLN A C 1
ATOM 682 O O . GLN A 1 92 ? -2.462 -9.435 1.200 1.00 95.31 92 GLN A O 1
ATOM 687 N N . ILE A 1 93 ? -2.795 -7.588 2.428 1.00 95.19 93 ILE A N 1
ATOM 688 C CA . ILE A 1 93 ? -2.668 -6.643 1.306 1.00 95.19 93 ILE A CA 1
ATOM 689 C C . ILE A 1 93 ? -1.308 -6.796 0.614 1.00 95.19 93 ILE A C 1
ATOM 691 O O . ILE A 1 93 ? -1.249 -6.773 -0.614 1.00 95.19 93 ILE A O 1
ATOM 695 N N . SER A 1 94 ? -0.223 -6.975 1.368 1.00 93.19 94 SER A N 1
ATOM 696 C CA . SER A 1 94 ? 1.133 -7.080 0.820 1.00 93.19 94 SER A CA 1
ATOM 697 C C . SER A 1 94 ? 1.303 -8.286 -0.112 1.00 93.19 94 SER A C 1
ATOM 699 O O . SER A 1 94 ? 2.047 -8.210 -1.091 1.00 93.19 94 SER A O 1
ATOM 701 N N . VAL A 1 95 ? 0.556 -9.363 0.145 1.00 92.75 95 VAL A N 1
ATOM 702 C CA . VAL A 1 95 ? 0.556 -10.591 -0.657 1.00 92.75 95 VAL A CA 1
ATOM 703 C C . VAL A 1 95 ? -0.431 -10.485 -1.819 1.00 92.75 95 VAL A C 1
ATOM 705 O O . VAL A 1 95 ? -0.082 -10.762 -2.966 1.00 92.75 95 VAL A O 1
ATOM 708 N N . CYS A 1 96 ? -1.663 -10.053 -1.547 1.00 95.00 96 CYS A N 1
ATOM 709 C CA . CYS A 1 96 ? -2.757 -10.097 -2.519 1.00 95.00 96 CYS A CA 1
ATOM 710 C C . CYS A 1 96 ? -2.834 -8.851 -3.419 1.00 95.00 96 CYS A C 1
ATOM 712 O O . CYS A 1 96 ? -3.473 -8.878 -4.473 1.00 95.00 96 CYS A O 1
ATOM 714 N N . CYS A 1 97 ? -2.195 -7.745 -3.038 1.00 95.31 97 CYS A N 1
ATOM 715 C CA . CYS A 1 97 ? -2.282 -6.453 -3.716 1.00 95.31 97 CYS A CA 1
ATOM 716 C C . CYS A 1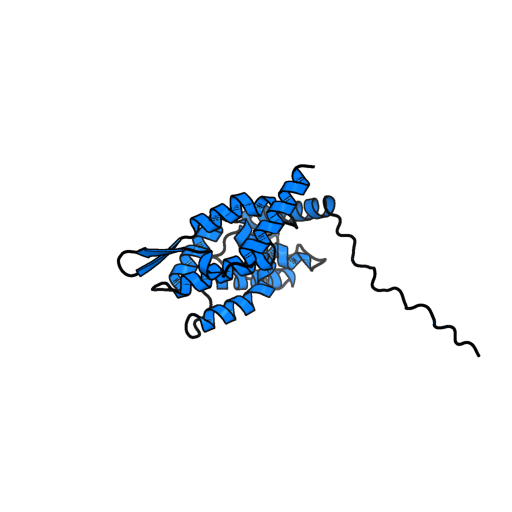 97 ? -0.896 -5.798 -3.889 1.00 95.31 97 CYS A C 1
ATOM 718 O O . CYS A 1 97 ? -0.618 -4.730 -3.331 1.00 95.31 97 CYS A O 1
ATOM 720 N N . PRO A 1 98 ? -0.016 -6.388 -4.723 1.00 93.31 98 PRO A N 1
ATOM 721 C CA . PRO A 1 98 ? 1.349 -5.894 -4.917 1.00 93.31 98 PRO A CA 1
ATOM 722 C C . PRO A 1 98 ? 1.396 -4.454 -5.443 1.00 93.31 98 PRO A C 1
ATOM 724 O O . PRO A 1 98 ? 2.329 -3.721 -5.134 1.00 93.31 98 PRO A O 1
ATOM 727 N N . LEU A 1 99 ? 0.377 -4.014 -6.193 1.00 94.38 99 LEU A N 1
ATOM 728 C CA . LEU A 1 99 ? 0.284 -2.631 -6.664 1.00 94.38 99 LEU A CA 1
ATOM 729 C C . LEU A 1 99 ? 0.215 -1.637 -5.493 1.00 94.38 99 LEU A C 1
ATOM 731 O O . LEU A 1 99 ? 0.906 -0.619 -5.521 1.00 94.38 99 LEU A O 1
ATOM 735 N N . LEU A 1 100 ? -0.590 -1.921 -4.463 1.00 96.25 100 LEU A N 1
ATOM 736 C CA . LEU A 1 100 ? -0.699 -1.045 -3.297 1.00 96.25 100 LEU A CA 1
ATOM 737 C C . LEU A 1 100 ? 0.585 -1.077 -2.459 1.00 96.25 100 LEU A C 1
ATOM 739 O O . LEU A 1 100 ? 1.037 -0.019 -2.031 1.00 96.25 100 LEU A O 1
ATOM 743 N N . LEU A 1 101 ? 1.216 -2.247 -2.307 1.00 96.69 101 LEU A N 1
ATOM 744 C CA . LEU A 1 101 ? 2.508 -2.388 -1.624 1.00 96.69 101 LEU A CA 1
ATOM 745 C C . LEU A 1 101 ? 3.609 -1.557 -2.299 1.00 96.69 101 LEU A C 1
ATOM 747 O O . LEU A 1 101 ? 4.256 -0.737 -1.650 1.00 96.69 101 LEU A O 1
ATOM 751 N N . VAL A 1 102 ? 3.798 -1.735 -3.611 1.00 95.69 102 VAL A N 1
ATOM 752 C CA . VAL A 1 102 ? 4.823 -1.017 -4.386 1.00 95.69 102 VAL A CA 1
ATOM 753 C C . VAL A 1 102 ? 4.546 0.488 -4.384 1.00 95.69 102 VAL A C 1
ATOM 755 O O . VAL A 1 102 ? 5.472 1.282 -4.232 1.00 95.69 102 VAL A O 1
ATOM 758 N N . SER A 1 103 ? 3.276 0.895 -4.484 1.00 96.38 103 SER A N 1
ATOM 759 C CA . SER A 1 103 ? 2.893 2.311 -4.410 1.00 96.38 103 SER A CA 1
ATOM 760 C C . SER A 1 103 ? 3.158 2.905 -3.025 1.00 96.38 103 SER A C 1
ATOM 762 O O . SER A 1 103 ? 3.680 4.014 -2.927 1.00 96.38 103 SER A O 1
ATOM 764 N N . ALA A 1 104 ? 2.850 2.174 -1.950 1.00 97.44 104 ALA A N 1
ATOM 765 C CA . ALA A 1 104 ? 3.123 2.610 -0.584 1.00 97.44 104 ALA A CA 1
ATOM 766 C C . ALA A 1 104 ? 4.624 2.797 -0.347 1.00 97.44 104 ALA A C 1
ATOM 768 O O . ALA A 1 104 ? 5.016 3.857 0.132 1.00 97.44 104 ALA A O 1
ATOM 769 N N . ALA A 1 105 ? 5.453 1.833 -0.760 1.00 96.75 105 ALA A N 1
ATOM 770 C CA . ALA A 1 105 ? 6.910 1.938 -0.682 1.00 96.75 105 ALA A CA 1
ATOM 771 C C . ALA A 1 105 ? 7.444 3.132 -1.492 1.00 96.75 105 ALA A C 1
ATOM 773 O O . ALA A 1 105 ? 8.258 3.911 -1.000 1.00 96.75 105 ALA A O 1
ATOM 774 N N . HIS A 1 106 ? 6.938 3.333 -2.714 1.00 94.94 106 HIS A N 1
ATOM 775 C CA . HIS A 1 106 ? 7.363 4.432 -3.583 1.00 94.94 106 HIS A CA 1
ATOM 776 C C . HIS A 1 106 ? 7.068 5.814 -2.983 1.00 94.94 106 HIS A C 1
ATOM 778 O O . HIS A 1 106 ? 7.895 6.722 -3.068 1.00 94.94 106 HIS A O 1
ATOM 784 N N . TRP A 1 107 ? 5.885 5.990 -2.390 1.00 96.19 107 TRP A N 1
ATOM 785 C CA . TRP A 1 107 ? 5.439 7.267 -1.828 1.00 96.19 107 TRP A CA 1
ATOM 786 C C . TRP A 1 107 ? 5.756 7.424 -0.339 1.00 96.19 107 TRP A C 1
ATOM 788 O O . TRP A 1 107 ? 5.396 8.452 0.239 1.00 96.19 107 TRP A O 1
ATOM 798 N N . TRP A 1 108 ? 6.418 6.443 0.282 1.00 96.94 108 TRP A N 1
ATOM 799 C CA . TRP A 1 108 ? 6.516 6.328 1.736 1.00 96.94 108 TRP A CA 1
ATOM 800 C C . TRP A 1 108 ? 7.048 7.592 2.410 1.00 96.94 108 TRP A C 1
ATOM 802 O O . TRP A 1 108 ? 6.486 8.040 3.402 1.00 96.94 108 TRP A O 1
ATOM 812 N N . GLU A 1 109 ? 8.033 8.251 1.800 1.00 95.00 109 GLU A N 1
ATOM 813 C CA . GLU A 1 109 ? 8.578 9.529 2.266 1.00 95.00 109 GLU A CA 1
ATOM 814 C C . GLU A 1 109 ? 7.529 10.604 2.550 1.00 95.00 109 GLU A C 1
ATOM 816 O O . GLU A 1 109 ? 7.608 11.321 3.545 1.00 95.00 109 GLU A O 1
ATOM 821 N N . ARG A 1 110 ? 6.523 10.701 1.684 1.00 95.94 110 ARG A N 1
ATOM 822 C CA . ARG A 1 110 ? 5.448 11.687 1.804 1.00 95.94 110 ARG A CA 1
ATOM 823 C C . ARG A 1 110 ? 4.328 11.196 2.717 1.00 95.94 110 ARG A C 1
ATOM 825 O O . ARG A 1 110 ? 3.598 12.007 3.280 1.00 95.94 110 ARG A O 1
ATOM 832 N N . LEU A 1 111 ? 4.157 9.880 2.821 1.00 97.38 111 LEU A N 1
ATOM 833 C CA . LEU A 1 111 ? 3.048 9.250 3.534 1.00 97.38 111 LEU A CA 1
ATOM 834 C C . LEU A 1 111 ? 3.351 9.049 5.020 1.00 97.38 111 LEU A C 1
ATOM 836 O O . LEU A 1 111 ? 2.486 9.328 5.847 1.00 97.38 111 LEU A O 1
ATOM 840 N N . SER A 1 112 ? 4.569 8.624 5.352 1.00 96.88 112 SER A N 1
ATOM 841 C CA . SER A 1 112 ? 5.039 8.301 6.702 1.00 96.88 112 SER A CA 1
ATOM 842 C C . SER A 1 112 ? 4.665 9.361 7.754 1.00 96.88 112 SER A C 1
ATOM 844 O O . SER A 1 112 ? 3.969 9.008 8.712 1.00 96.88 112 SER A O 1
ATOM 846 N N . PRO A 1 113 ? 4.966 10.670 7.583 1.00 96.69 113 PRO A N 1
ATOM 847 C CA . PRO A 1 113 ? 4.613 11.676 8.591 1.00 96.69 113 PRO A CA 1
ATOM 848 C C . PRO A 1 113 ? 3.096 11.869 8.744 1.00 96.69 113 PRO A C 1
ATOM 850 O O . PRO A 1 113 ? 2.598 12.041 9.860 1.00 96.69 113 PRO A O 1
ATOM 853 N N . VAL A 1 114 ? 2.345 11.806 7.639 1.00 96.50 114 VAL A N 1
ATOM 854 C CA . VAL A 1 114 ? 0.884 11.984 7.634 1.00 96.50 114 VAL A CA 1
ATOM 855 C C . VAL A 1 114 ? 0.196 10.811 8.328 1.00 96.50 114 VAL A C 1
ATOM 857 O O . VAL A 1 114 ? -0.688 11.016 9.159 1.00 96.50 114 VAL A O 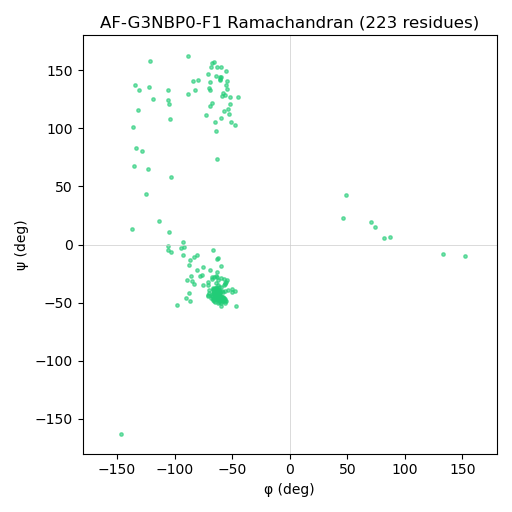1
ATOM 860 N N . LEU A 1 115 ? 0.610 9.584 8.012 1.00 96.94 115 LEU A N 1
ATOM 861 C CA . LEU A 1 115 ? 0.053 8.361 8.589 1.00 96.94 115 LEU A CA 1
ATOM 862 C C . LEU A 1 115 ? 0.433 8.214 10.063 1.00 96.94 115 LEU A C 1
ATOM 864 O O . LEU A 1 115 ? -0.433 7.921 10.879 1.00 96.94 115 LEU A O 1
ATOM 868 N N . SER A 1 116 ? 1.681 8.517 10.425 1.00 96.50 116 SER A N 1
ATOM 869 C CA . SER A 1 116 ? 2.147 8.489 11.818 1.00 96.50 116 SER A CA 1
ATOM 870 C C . SER A 1 116 ? 1.449 9.533 12.688 1.00 96.50 116 SER A C 1
ATOM 872 O O . SER A 1 116 ? 1.157 9.287 13.856 1.00 96.50 116 SER A O 1
ATOM 874 N N . SER A 1 117 ? 1.177 10.724 12.146 1.00 96.88 117 SER A N 1
ATOM 875 C CA . SER A 1 117 ? 0.383 11.739 12.848 1.00 96.88 117 SER A CA 1
ATOM 876 C C . SER A 1 117 ? -1.073 1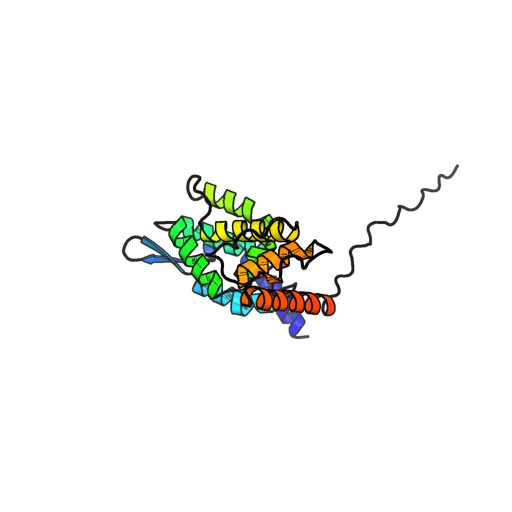1.300 13.009 1.00 96.88 117 SER A C 1
ATOM 878 O O . SER A 1 117 ? -1.635 11.436 14.094 1.00 96.88 117 SER A O 1
ATOM 880 N N . LEU A 1 118 ? -1.677 10.748 11.952 1.00 96.69 118 LEU A N 1
ATOM 881 C CA . LEU A 1 118 ? -3.045 10.241 12.002 1.00 96.69 118 LEU A CA 1
ATOM 882 C C . LEU A 1 118 ? -3.185 9.117 13.031 1.00 96.69 118 LEU A C 1
ATOM 884 O O . LEU A 1 118 ? -4.092 9.172 13.851 1.00 96.69 118 LEU A O 1
ATOM 888 N N . TRP A 1 119 ? -2.283 8.137 13.010 1.00 97.06 119 TRP A N 1
ATOM 889 C CA . TRP A 1 119 ? -2.330 6.989 13.910 1.00 97.06 119 TRP A CA 1
ATOM 890 C C . TRP A 1 119 ? -2.239 7.404 15.376 1.00 97.06 119 TRP A C 1
ATOM 892 O O . TRP A 1 119 ? -3.119 7.061 16.158 1.00 97.06 119 TRP A O 1
ATOM 902 N N . ARG A 1 120 ? -1.264 8.256 15.719 1.00 96.50 120 ARG A N 1
ATOM 903 C CA . ARG A 1 120 ? -1.126 8.803 17.077 1.00 96.50 120 ARG A CA 1
ATOM 904 C C . ARG A 1 120 ? -2.379 9.528 17.559 1.00 96.50 120 ARG A C 1
ATOM 906 O O . ARG A 1 120 ? -2.679 9.494 18.741 1.00 96.50 120 ARG A O 1
ATOM 913 N N . ARG A 1 121 ? -3.116 10.188 16.663 1.00 96.31 121 ARG A N 1
ATOM 914 C CA . ARG A 1 121 ? -4.381 10.854 17.013 1.00 96.31 121 ARG A CA 1
ATOM 915 C C . ARG A 1 121 ? -5.550 9.889 17.197 1.00 96.31 121 ARG A C 1
ATOM 917 O O . ARG A 1 121 ? -6.511 10.261 17.853 1.00 96.31 121 ARG A O 1
ATOM 924 N N . LEU A 1 122 ? -5.511 8.730 16.547 1.00 95.25 122 LEU A N 1
ATOM 925 C CA . LEU A 1 122 ? -6.583 7.736 16.592 1.00 95.25 122 LEU A CA 1
ATOM 926 C C . LEU A 1 122 ? -6.411 6.736 17.741 1.00 95.25 122 LEU A C 1
ATOM 928 O O . LEU A 1 122 ? -7.412 6.242 18.241 1.00 95.25 122 LEU A O 1
ATOM 932 N N . CYS A 1 123 ? -5.168 6.441 18.126 1.00 93.56 123 CYS A N 1
ATOM 933 C CA . CYS A 1 123 ? -4.812 5.414 19.109 1.00 93.56 123 CYS A CA 1
ATOM 934 C C . CYS A 1 123 ? -3.965 6.007 20.251 1.00 93.56 123 CYS A C 1
ATOM 936 O O . CYS A 1 123 ? -2.928 5.459 20.600 1.00 93.56 123 CYS A O 1
ATOM 938 N N . ASP A 1 124 ? -4.339 7.186 20.759 1.00 90.44 124 ASP A N 1
ATOM 939 C CA . ASP A 1 124 ? -3.776 7.802 21.977 1.00 90.44 124 ASP A CA 1
ATOM 940 C C . ASP A 1 124 ? -2.236 7.843 22.075 1.00 90.44 124 ASP A C 1
ATOM 942 O O . ASP A 1 124 ? -1.632 7.625 23.123 1.00 90.44 124 ASP A O 1
ATOM 946 N N . GLY A 1 125 ? -1.575 8.178 20.967 1.00 88.25 125 GLY A N 1
ATOM 947 C CA . GLY A 1 125 ? -0.124 8.350 20.913 1.00 88.25 125 GLY A CA 1
ATOM 948 C C . GLY A 1 125 ? 0.675 7.075 20.643 1.00 88.25 125 GLY A C 1
ATOM 949 O O . GLY A 1 125 ? 1.905 7.145 20.651 1.00 88.25 125 GLY A O 1
ATOM 950 N N . GLU A 1 126 ? 0.021 5.950 20.349 1.00 91.88 126 GLU A N 1
ATOM 951 C CA . GLU A 1 126 ? 0.699 4.711 19.965 1.00 91.88 126 GLU A CA 1
ATOM 952 C C . GLU A 1 126 ? 1.637 4.883 18.758 1.00 91.88 126 GLU A C 1
ATOM 954 O O . GLU A 1 126 ? 1.422 5.695 17.848 1.00 91.88 126 GLU A O 1
ATOM 959 N N . LEU A 1 127 ? 2.694 4.068 18.749 1.00 92.94 127 LEU A N 1
ATOM 960 C CA . LEU A 1 127 ? 3.601 3.953 17.613 1.00 92.94 127 LEU A CA 1
ATOM 961 C C . LEU A 1 127 ? 2.889 3.320 16.414 1.00 92.94 127 LEU A C 1
ATOM 963 O O . LEU A 1 127 ? 1.901 2.599 16.553 1.00 92.94 127 LEU A O 1
ATOM 967 N N . LEU A 1 128 ? 3.408 3.603 15.220 1.00 94.50 128 LEU A N 1
ATOM 968 C CA . LEU A 1 128 ? 2.859 3.068 13.981 1.00 94.50 128 LEU A CA 1
ATOM 969 C C . LEU A 1 128 ? 2.913 1.522 13.991 1.00 94.50 128 LEU A C 1
ATOM 971 O O . LEU A 1 128 ? 3.907 0.962 14.461 1.00 94.50 128 LEU A O 1
ATOM 975 N N . PRO A 1 129 ? 1.894 0.818 13.459 1.00 96.38 129 PRO A N 1
ATOM 976 C CA . PRO A 1 129 ? 1.887 -0.642 13.423 1.00 96.38 129 PRO A CA 1
ATOM 977 C C . PRO A 1 129 ? 3.138 -1.218 12.747 1.00 96.38 129 PRO A C 1
ATOM 979 O O . PRO A 1 129 ? 3.605 -0.691 11.735 1.00 96.38 129 PRO A O 1
ATOM 982 N N . ALA A 1 130 ? 3.664 -2.317 13.295 1.00 95.94 130 ALA A N 1
ATOM 983 C CA . ALA A 1 130 ? 4.937 -2.927 12.898 1.00 95.94 130 ALA A CA 1
ATOM 984 C C . ALA A 1 130 ? 5.075 -3.161 11.383 1.00 95.94 130 ALA A C 1
ATOM 986 O O . ALA A 1 130 ? 6.134 -2.933 10.807 1.00 95.94 130 ALA A O 1
ATOM 987 N N . GLN A 1 131 ? 3.996 -3.566 10.716 1.00 96.06 131 GLN A N 1
ATOM 988 C CA . GLN A 1 131 ? 3.986 -3.801 9.272 1.00 96.06 131 GLN A CA 1
ATOM 989 C C . GLN A 1 131 ? 4.151 -2.521 8.438 1.00 96.06 131 GLN A C 1
ATOM 991 O O . GLN A 1 131 ? 4.706 -2.555 7.342 1.00 96.06 131 GLN A O 1
ATOM 996 N N . LEU A 1 132 ? 3.697 -1.379 8.956 1.00 96.25 132 LEU A N 1
ATOM 997 C CA . LEU A 1 132 ? 3.927 -0.077 8.336 1.00 96.25 132 LEU A CA 1
ATOM 998 C C . LEU A 1 132 ? 5.296 0.490 8.722 1.00 96.25 132 LEU A C 1
ATOM 1000 O O . LEU A 1 132 ? 5.945 1.108 7.885 1.00 96.25 132 LEU A O 1
ATOM 1004 N N . GLN A 1 133 ? 5.772 0.228 9.941 1.00 96.00 133 GLN A N 1
ATOM 1005 C CA . GLN A 1 133 ? 7.146 0.549 10.337 1.00 96.00 133 GLN A CA 1
ATOM 1006 C C . GLN A 1 133 ? 8.170 -0.175 9.446 1.00 96.00 133 GLN A C 1
ATOM 1008 O O . GLN A 1 133 ? 9.155 0.423 9.026 1.00 96.00 133 GLN A O 1
ATOM 1013 N N . LEU A 1 134 ? 7.874 -1.412 9.036 1.00 96.38 134 LEU A N 1
ATOM 1014 C CA . LEU A 1 134 ? 8.700 -2.183 8.107 1.00 96.38 134 LEU A CA 1
ATOM 1015 C C . LEU A 1 134 ? 8.922 -1.474 6.756 1.00 96.38 134 LEU A C 1
ATOM 1017 O O . LEU A 1 134 ? 9.970 -1.657 6.137 1.00 96.38 134 LEU A O 1
ATOM 1021 N N . LEU A 1 135 ? 7.976 -0.643 6.295 1.00 96.81 135 LEU A N 1
ATOM 1022 C CA . LEU A 1 135 ? 8.152 0.181 5.090 1.00 96.81 135 LEU A CA 1
ATOM 1023 C C . LEU A 1 135 ? 9.253 1.235 5.290 1.00 96.81 135 LEU A C 1
ATOM 1025 O O . LEU A 1 135 ? 10.073 1.441 4.392 1.00 96.81 135 LEU A O 1
ATOM 1029 N N . GLU A 1 136 ? 9.302 1.865 6.468 1.00 95.75 136 GLU A N 1
ATOM 1030 C CA . GLU A 1 136 ? 10.337 2.840 6.836 1.00 95.75 136 GLU A CA 1
ATOM 1031 C C . GLU A 1 136 ? 11.704 2.170 6.973 1.00 95.75 136 GLU A C 1
ATOM 1033 O O . GLU A 1 136 ? 12.703 2.677 6.455 1.00 95.75 136 GLU A O 1
ATOM 1038 N N . ASP A 1 137 ? 11.743 0.993 7.596 1.00 95.44 137 ASP A N 1
ATOM 1039 C CA . ASP A 1 137 ? 12.973 0.226 7.781 1.00 95.44 137 ASP A CA 1
ATOM 1040 C C . ASP A 1 137 ? 13.560 -0.187 6.422 1.00 95.44 137 ASP A C 1
ATOM 1042 O O . ASP A 1 137 ? 14.748 0.011 6.162 1.00 95.44 137 ASP A O 1
ATOM 1046 N N . CYS A 1 138 ? 12.717 -0.677 5.504 1.00 95.12 138 CYS A N 1
ATOM 1047 C CA . CYS A 1 138 ? 13.125 -1.019 4.138 1.00 95.12 138 CYS A CA 1
ATOM 1048 C C . CYS A 1 138 ? 13.591 0.205 3.346 1.00 95.12 138 CYS A C 1
ATOM 1050 O O . CYS A 1 138 ? 14.527 0.106 2.553 1.00 95.12 138 CYS A O 1
ATOM 1052 N N . ARG A 1 139 ? 12.948 1.362 3.532 1.00 94.00 139 ARG A N 1
ATOM 1053 C CA . ARG A 1 139 ? 13.371 2.612 2.893 1.00 94.00 139 ARG A CA 1
ATOM 1054 C C . ARG A 1 139 ? 14.743 3.048 3.404 1.00 94.00 139 ARG A C 1
ATOM 1056 O O . ARG A 1 139 ? 15.619 3.337 2.597 1.00 94.00 139 ARG A O 1
ATOM 1063 N N . THR A 1 140 ? 14.934 3.078 4.719 1.00 93.00 140 THR A N 1
ATOM 1064 C CA . THR A 1 140 ? 16.198 3.496 5.340 1.00 93.00 140 THR A CA 1
ATOM 1065 C C . THR A 1 140 ? 17.331 2.556 4.940 1.00 93.00 140 THR A C 1
ATOM 1067 O O . THR A 1 140 ? 18.415 3.014 4.588 1.00 93.00 140 THR A O 1
ATOM 1070 N N . TRP A 1 141 ? 17.068 1.247 4.919 1.00 92.25 141 TRP A N 1
ATOM 1071 C CA . TRP A 1 141 ? 17.992 0.248 4.386 1.00 92.25 141 TRP A CA 1
ATOM 1072 C C . TRP A 1 141 ? 18.386 0.548 2.932 1.00 92.25 141 TRP A C 1
ATOM 1074 O O . TRP A 1 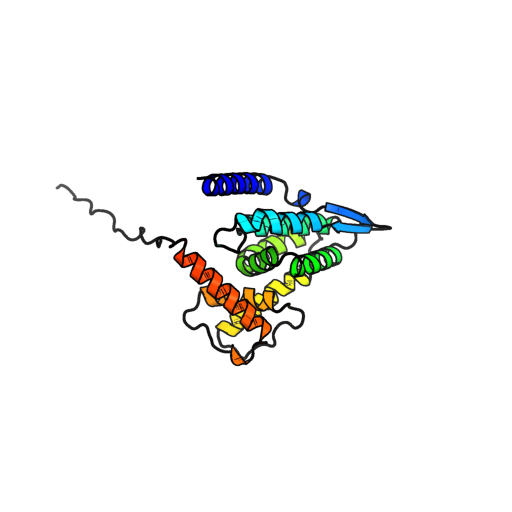141 ? 19.574 0.587 2.616 1.00 92.25 141 TRP A O 1
ATOM 1084 N N . ALA A 1 142 ? 17.409 0.827 2.065 1.00 91.19 142 ALA A N 1
ATOM 1085 C CA . ALA A 1 142 ? 17.654 1.138 0.660 1.00 91.19 142 ALA A CA 1
ATOM 1086 C C . ALA A 1 142 ? 18.479 2.423 0.463 1.00 91.19 142 ALA A C 1
ATOM 1088 O O . ALA A 1 142 ? 19.388 2.437 -0.364 1.00 91.19 142 ALA A O 1
ATOM 1089 N N . CYS A 1 143 ? 18.197 3.481 1.232 1.00 89.31 143 CYS A N 1
ATOM 1090 C CA . CYS A 1 143 ? 18.970 4.726 1.201 1.00 89.31 143 CYS A CA 1
ATOM 1091 C C . CYS A 1 143 ? 20.424 4.504 1.640 1.00 89.31 143 CYS A C 1
ATOM 1093 O O . CYS A 1 143 ? 21.341 4.914 0.940 1.00 89.31 143 CYS A O 1
ATOM 1095 N N . ARG A 1 144 ? 20.655 3.775 2.741 1.00 87.50 144 ARG A N 1
ATOM 1096 C CA . ARG A 1 144 ? 22.020 3.458 3.203 1.00 87.50 144 ARG A CA 1
ATOM 1097 C C . ARG A 1 144 ? 22.808 2.632 2.187 1.00 87.50 144 ARG A C 1
ATOM 1099 O O . ARG A 1 144 ? 24.012 2.835 2.044 1.00 87.50 144 ARG A O 1
ATOM 1106 N N . LEU A 1 145 ? 22.136 1.708 1.493 1.00 85.56 145 LEU A N 1
ATOM 1107 C CA . LEU A 1 145 ? 22.760 0.904 0.442 1.00 85.56 145 LEU A CA 1
ATOM 1108 C C . LEU A 1 145 ? 23.178 1.767 -0.758 1.00 85.56 145 LEU A C 1
ATOM 1110 O O . LEU A 1 145 ? 24.248 1.554 -1.323 1.00 85.56 145 LEU A O 1
ATOM 1114 N N . GLU A 1 146 ? 22.353 2.744 -1.135 1.00 83.75 146 GLU A N 1
ATOM 1115 C CA . GLU A 1 146 ? 22.656 3.700 -2.207 1.00 83.75 146 GLU A CA 1
ATOM 1116 C C . GLU A 1 146 ? 23.847 4.603 -1.857 1.00 83.75 146 GLU A C 1
ATOM 1118 O O . GLU A 1 146 ? 24.748 4.762 -2.678 1.00 83.75 146 GLU A O 1
ATOM 1123 N N . GLU A 1 147 ? 23.926 5.072 -0.611 1.00 82.75 147 GLU A N 1
ATOM 1124 C CA . GLU A 1 147 ? 25.046 5.868 -0.089 1.00 82.75 147 GLU A CA 1
ATOM 1125 C C . GLU A 1 147 ? 26.374 5.084 0.008 1.00 82.75 147 GLU A C 1
ATOM 1127 O O . GLU A 1 147 ? 27.415 5.650 0.346 1.00 82.75 147 GLU A O 1
ATOM 1132 N N . GLY A 1 148 ? 26.369 3.778 -0.282 1.00 74.69 148 GLY A N 1
ATOM 1133 C CA . GLY A 1 148 ? 27.559 2.931 -0.231 1.00 74.69 148 GLY A CA 1
ATOM 1134 C C . GLY A 1 148 ? 28.059 2.660 1.188 1.00 74.69 148 GLY A C 1
ATOM 1135 O O . GLY A 1 148 ? 29.221 2.284 1.362 1.00 74.69 148 GLY A O 1
ATOM 1136 N N . GLN A 1 149 ? 27.204 2.843 2.200 1.00 71.31 149 GLN A N 1
ATOM 1137 C CA . GLN A 1 149 ? 27.494 2.393 3.559 1.00 71.31 149 GLN A CA 1
ATOM 1138 C C . GLN A 1 149 ? 27.614 0.858 3.572 1.00 71.31 149 GLN A C 1
ATOM 1140 O O . GLN A 1 149 ? 27.024 0.181 2.726 1.00 71.31 149 GLN A O 1
ATOM 1145 N N . LEU A 1 150 ? 28.384 0.302 4.521 1.00 65.06 150 LEU A N 1
ATOM 1146 C CA . LEU A 1 150 ? 28.494 -1.152 4.719 1.00 65.06 150 LEU A CA 1
ATOM 1147 C C . LEU A 1 150 ? 27.104 -1.786 4.664 1.00 65.06 150 LEU A C 1
ATOM 1149 O O . LEU A 1 150 ? 26.223 -1.325 5.390 1.00 65.06 150 LEU A O 1
ATOM 1153 N N . LEU A 1 151 ? 26.938 -2.807 3.811 1.00 65.38 151 LEU A N 1
ATOM 1154 C CA . LEU A 1 151 ? 25.666 -3.481 3.540 1.00 65.38 151 LEU A CA 1
ATOM 1155 C C . LEU A 1 151 ? 24.961 -3.819 4.861 1.00 65.38 151 LEU A C 1
ATOM 1157 O O . LEU A 1 151 ? 25.351 -4.775 5.539 1.00 65.38 151 LEU A O 1
ATOM 1161 N N . PRO A 1 152 ? 23.933 -3.049 5.265 1.00 68.06 152 PRO A N 1
ATOM 1162 C CA . PRO A 1 152 ? 23.171 -3.406 6.440 1.00 68.06 152 PRO A CA 1
ATOM 1163 C C . PRO A 1 152 ? 22.389 -4.669 6.086 1.00 68.06 152 PRO A C 1
ATOM 1165 O O . PRO A 1 152 ? 21.858 -4.782 4.974 1.00 68.06 152 PRO A O 1
ATOM 1168 N N . ALA A 1 153 ? 22.298 -5.610 7.027 1.00 79.94 153 ALA A N 1
ATOM 1169 C CA . ALA A 1 153 ? 21.444 -6.775 6.849 1.00 79.94 153 ALA A CA 1
ATOM 1170 C C . ALA A 1 153 ? 20.031 -6.305 6.467 1.00 79.94 153 ALA A C 1
ATOM 1172 O O . ALA A 1 153 ? 19.455 -5.439 7.131 1.00 79.94 153 ALA A O 1
ATOM 1173 N N . ALA A 1 154 ? 19.502 -6.837 5.363 1.00 82.38 154 ALA A N 1
ATOM 1174 C CA . ALA A 1 154 ? 18.159 -6.490 4.921 1.00 82.38 154 ALA A CA 1
ATOM 1175 C C . ALA A 1 154 ? 17.142 -6.859 6.018 1.00 82.38 154 ALA A C 1
ATOM 1177 O O . ALA A 1 154 ? 17.320 -7.885 6.683 1.00 82.38 154 ALA A O 1
ATOM 1178 N N . PRO A 1 155 ? 16.070 -6.067 6.207 1.00 87.62 155 PRO A N 1
ATOM 1179 C CA . PRO A 1 155 ? 15.018 -6.398 7.162 1.00 87.62 155 PRO A CA 1
ATOM 1180 C C . PRO A 1 155 ? 14.472 -7.815 6.926 1.00 87.62 155 PRO A C 1
ATOM 1182 O O . PRO A 1 155 ? 13.830 -8.078 5.911 1.00 87.62 155 PRO A O 1
ATOM 1185 N N . ALA A 1 156 ? 14.722 -8.736 7.863 1.00 84.31 156 ALA A N 1
ATOM 1186 C CA . ALA A 1 156 ? 14.442 -10.165 7.674 1.00 84.31 156 ALA A CA 1
ATOM 1187 C C . ALA A 1 156 ? 12.947 -10.480 7.478 1.00 84.31 156 ALA A C 1
ATOM 1189 O O . ALA A 1 156 ? 12.597 -11.445 6.807 1.00 84.31 156 ALA A O 1
ATOM 1190 N N . ALA A 1 157 ? 12.065 -9.650 8.042 1.00 86.81 157 ALA A N 1
ATOM 1191 C CA . ALA A 1 157 ? 10.616 -9.790 7.912 1.00 86.81 157 ALA A CA 1
ATOM 1192 C C . ALA A 1 157 ? 10.058 -9.244 6.581 1.00 86.81 157 ALA A C 1
ATOM 1194 O O . ALA A 1 157 ? 8.877 -9.431 6.292 1.00 86.81 157 ALA A O 1
ATOM 1195 N N . ALA A 1 158 ? 10.866 -8.543 5.778 1.00 90.44 158 ALA A N 1
ATOM 1196 C CA . ALA A 1 158 ? 10.397 -7.905 4.556 1.00 90.44 158 ALA A CA 1
ATOM 1197 C C . ALA A 1 158 ? 10.325 -8.878 3.378 1.00 90.44 158 ALA A C 1
ATOM 1199 O O . ALA A 1 158 ? 11.276 -9.589 3.052 1.00 90.44 158 ALA A O 1
ATOM 1200 N N . ALA A 1 159 ? 9.202 -8.836 2.661 1.00 93.00 159 ALA A N 1
ATOM 1201 C CA . ALA A 1 159 ? 9.072 -9.530 1.391 1.00 93.00 159 ALA A CA 1
ATOM 1202 C C . ALA A 1 159 ? 10.054 -8.960 0.350 1.00 93.00 159 ALA A C 1
ATOM 1204 O O . ALA A 1 159 ? 10.271 -7.748 0.268 1.00 93.00 159 ALA A O 1
ATOM 1205 N N . ALA A 1 160 ? 10.577 -9.825 -0.524 1.00 94.56 160 ALA A N 1
ATOM 1206 C CA . ALA A 1 160 ? 11.535 -9.431 -1.561 1.00 94.56 160 ALA A CA 1
ATOM 1207 C C . ALA A 1 160 ? 11.019 -8.306 -2.481 1.00 94.56 160 ALA A C 1
ATOM 1209 O O . ALA A 1 160 ? 11.798 -7.462 -2.917 1.00 94.56 160 ALA A O 1
ATOM 1210 N N . LEU A 1 161 ? 9.707 -8.270 -2.749 1.00 95.69 161 LEU A N 1
ATOM 1211 C CA . LEU A 1 161 ? 9.081 -7.212 -3.546 1.00 95.69 161 LEU A CA 1
ATOM 1212 C C . LEU A 1 161 ? 9.133 -5.846 -2.847 1.00 95.69 161 LEU A C 1
ATOM 1214 O O . LEU A 1 161 ? 9.355 -4.839 -3.5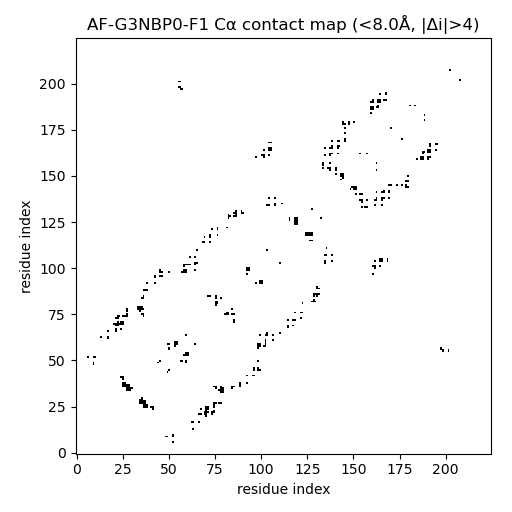14 1.00 95.69 161 LEU A O 1
ATOM 1218 N N . LEU A 1 162 ? 8.955 -5.801 -1.522 1.00 96.38 162 LEU A N 1
ATOM 1219 C CA . LEU A 1 162 ? 9.047 -4.558 -0.758 1.00 96.38 162 LEU A CA 1
ATOM 1220 C C . LEU A 1 162 ? 10.482 -4.020 -0.774 1.00 96.38 162 LEU A C 1
ATOM 1222 O O . LEU A 1 162 ? 10.691 -2.856 -1.102 1.00 96.38 162 LEU A O 1
ATOM 1226 N N . LEU A 1 163 ? 11.469 -4.881 -0.509 1.00 94.69 163 LEU A N 1
ATOM 1227 C CA . LEU A 1 163 ? 12.887 -4.514 -0.588 1.00 94.69 163 LEU A CA 1
ATOM 1228 C C . LEU A 1 163 ? 13.247 -3.976 -1.979 1.00 94.69 163 LEU A C 1
ATOM 1230 O O . LEU A 1 163 ? 13.861 -2.916 -2.093 1.00 94.69 163 LEU A O 1
ATOM 1234 N N . ALA A 1 164 ? 12.808 -4.663 -3.037 1.00 94.69 164 ALA A N 1
ATOM 1235 C CA . ALA A 1 164 ? 13.023 -4.228 -4.413 1.00 94.69 164 ALA A CA 1
ATOM 1236 C C . ALA A 1 164 ? 12.353 -2.878 -4.711 1.00 94.69 164 ALA A C 1
ATOM 1238 O O . ALA A 1 164 ? 12.965 -2.027 -5.351 1.00 94.69 164 ALA A O 1
ATOM 1239 N N . ALA A 1 165 ? 11.124 -2.654 -4.237 1.00 95.44 165 ALA A N 1
ATOM 1240 C CA . ALA A 1 165 ? 10.406 -1.396 -4.429 1.00 95.44 165 ALA A CA 1
ATOM 1241 C C . ALA A 1 165 ? 11.079 -0.219 -3.705 1.00 95.44 165 ALA A C 1
ATOM 1243 O O . ALA A 1 165 ? 11.213 0.858 -4.291 1.00 95.44 165 ALA A O 1
ATOM 1244 N N . SER A 1 166 ? 11.544 -0.427 -2.470 1.00 94.75 166 SER A N 1
ATOM 1245 C CA . SER A 1 166 ? 12.295 0.578 -1.711 1.00 94.75 166 SER A CA 1
ATOM 1246 C C . SER A 1 166 ? 13.624 0.915 -2.386 1.00 94.75 166 SER A C 1
ATOM 1248 O O . SER A 1 166 ? 13.953 2.092 -2.532 1.00 94.75 166 SER A O 1
ATOM 1250 N N . LEU A 1 167 ? 14.350 -0.096 -2.876 1.00 92.19 167 LEU A N 1
ATOM 1251 C CA . LEU A 1 167 ? 15.612 0.100 -3.589 1.00 92.19 167 LEU A CA 1
ATOM 1252 C C . LEU A 1 167 ? 15.419 0.834 -4.917 1.00 92.19 167 LEU A C 1
ATOM 1254 O O . LEU A 1 167 ? 16.103 1.814 -5.203 1.00 92.19 167 LEU A O 1
ATOM 1258 N N . HIS A 1 168 ? 14.416 0.416 -5.687 1.00 92.00 168 HIS A N 1
ATOM 1259 C CA . HIS A 1 168 ? 14.027 1.069 -6.930 1.00 92.00 168 HIS A CA 1
ATOM 1260 C C . HIS A 1 168 ? 13.697 2.555 -6.718 1.00 92.00 168 HIS A C 1
ATOM 1262 O O . HIS A 1 168 ? 14.081 3.404 -7.523 1.00 92.00 168 HIS A O 1
ATOM 1268 N N . ARG A 1 169 ? 13.013 2.897 -5.617 1.00 91.94 169 ARG A N 1
ATOM 1269 C CA . ARG A 1 169 ? 12.719 4.291 -5.267 1.00 91.94 169 ARG A CA 1
ATOM 1270 C C . ARG A 1 169 ? 13.980 5.073 -4.894 1.00 91.94 169 ARG A C 1
ATOM 1272 O O . ARG A 1 169 ? 14.110 6.200 -5.365 1.00 91.94 169 ARG A O 1
ATOM 1279 N N . ALA A 1 170 ? 14.873 4.503 -4.085 1.00 89.75 170 ALA A N 1
ATOM 1280 C CA . ALA A 1 170 ? 16.117 5.161 -3.679 1.00 89.75 170 ALA A CA 1
ATOM 1281 C C . ALA A 1 170 ? 17.003 5.496 -4.893 1.00 89.75 170 ALA A C 1
ATOM 1283 O O . ALA A 1 170 ? 17.510 6.606 -5.017 1.00 89.75 170 ALA A O 1
ATOM 1284 N N . TRP A 1 171 ? 17.105 4.578 -5.854 1.00 86.19 171 TRP A N 1
ATOM 1285 C CA . TRP A 1 171 ? 17.956 4.756 -7.033 1.00 86.19 171 TRP A CA 1
ATOM 1286 C C . TRP A 1 171 ? 17.419 5.704 -8.091 1.00 86.19 171 TRP A C 1
ATOM 1288 O O . TRP A 1 171 ? 18.192 6.222 -8.890 1.00 86.19 171 TRP A O 1
ATOM 1298 N N . ARG A 1 172 ? 16.116 5.995 -8.094 1.00 76.94 172 ARG A N 1
ATOM 1299 C CA . ARG A 1 172 ? 15.518 6.914 -9.074 1.00 76.94 172 ARG A CA 1
ATOM 1300 C C . ARG A 1 172 ? 16.059 8.350 -8.980 1.00 76.94 172 ARG A C 1
ATOM 1302 O O . ARG A 1 172 ? 15.783 9.143 -9.875 1.00 76.94 172 ARG A O 1
ATOM 1309 N N . GLY A 1 173 ? 16.779 8.689 -7.907 1.00 65.12 173 GLY A N 1
ATOM 1310 C CA . GLY A 1 173 ? 17.452 9.977 -7.714 1.00 65.12 173 GLY A CA 1
ATOM 1311 C C . GLY A 1 173 ? 18.976 9.943 -7.874 1.00 65.12 173 GLY A C 1
ATOM 1312 O O . GLY A 1 173 ? 19.597 10.994 -7.745 1.00 65.12 173 GLY A O 1
ATOM 1313 N N . SER A 1 174 ? 19.581 8.780 -8.146 1.00 65.69 174 SER A N 1
ATOM 1314 C CA . SER A 1 174 ? 21.036 8.598 -8.113 1.00 65.69 174 SER A CA 1
ATOM 1315 C C . SER A 1 174 ? 21.604 8.104 -9.442 1.00 65.69 174 SER A C 1
ATOM 1317 O O . SER A 1 174 ? 21.082 7.184 -10.068 1.00 65.69 174 SER A O 1
ATOM 1319 N N . VAL A 1 175 ? 22.714 8.712 -9.867 1.00 54.97 175 VAL A N 1
ATOM 1320 C CA . VAL A 1 175 ? 23.423 8.394 -11.122 1.00 54.97 175 VAL A CA 1
ATOM 1321 C C . VAL A 1 175 ? 24.364 7.186 -10.950 1.00 54.97 175 VAL A C 1
ATOM 1323 O O . VAL A 1 175 ? 24.864 6.643 -11.931 1.00 54.97 175 VAL A O 1
ATOM 1326 N N . SER A 1 176 ? 24.604 6.729 -9.714 1.00 59.16 176 SER A N 1
ATOM 1327 C CA . SER A 1 176 ? 25.615 5.713 -9.371 1.00 59.16 176 SER A CA 1
ATOM 1328 C C . SER A 1 176 ? 25.044 4.318 -9.052 1.00 59.16 176 SER A C 1
ATOM 1330 O O . SER A 1 176 ? 25.777 3.451 -8.565 1.00 59.16 176 SER A O 1
ATOM 1332 N N . GLY A 1 177 ? 23.752 4.092 -9.323 1.00 57.25 177 GLY A N 1
ATOM 1333 C CA . GLY A 1 177 ? 23.009 2.891 -8.925 1.00 57.25 177 GLY A CA 1
ATOM 1334 C C . GLY A 1 177 ? 23.672 1.583 -9.369 1.00 57.25 177 GLY A C 1
ATOM 1335 O O . GLY A 1 177 ? 23.803 1.315 -10.560 1.00 57.25 177 GLY A O 1
ATOM 1336 N N . GLY A 1 178 ? 24.084 0.750 -8.407 1.00 61.28 178 GLY A N 1
ATOM 1337 C CA . GLY A 1 178 ? 24.621 -0.586 -8.694 1.00 61.28 178 GLY A CA 1
ATOM 1338 C C . GLY A 1 178 ? 25.617 -1.153 -7.679 1.00 61.28 178 GLY A C 1
ATOM 1339 O O . GLY A 1 178 ? 25.951 -2.336 -7.756 1.00 61.28 178 GLY A O 1
ATOM 1340 N N . ARG A 1 179 ? 26.092 -0.360 -6.710 1.00 64.38 179 ARG A N 1
ATOM 1341 C CA . ARG A 1 179 ? 26.968 -0.871 -5.642 1.00 64.38 179 ARG A CA 1
ATOM 1342 C C . ARG A 1 179 ? 26.175 -1.784 -4.694 1.00 64.38 179 ARG A C 1
ATOM 1344 O O . ARG A 1 179 ? 25.051 -1.467 -4.326 1.00 64.38 179 ARG A O 1
ATOM 1351 N N . GLY A 1 180 ? 26.744 -2.938 -4.337 1.00 67.88 180 GLY A N 1
ATOM 1352 C CA . GLY A 1 180 ? 26.154 -3.876 -3.366 1.00 67.88 180 GLY A CA 1
ATOM 1353 C C . GLY A 1 180 ? 25.068 -4.823 -3.899 1.00 67.88 180 GLY A C 1
ATOM 1354 O O . GLY A 1 180 ? 24.497 -5.589 -3.128 1.00 67.88 180 GLY A O 1
ATOM 1355 N N . LEU A 1 181 ? 24.799 -4.824 -5.211 1.00 72.69 181 LEU A N 1
ATOM 1356 C CA . LEU A 1 181 ? 23.800 -5.709 -5.827 1.00 72.69 181 LEU A CA 1
ATOM 1357 C C . LEU A 1 181 ? 24.123 -7.202 -5.719 1.00 72.69 181 LEU A C 1
ATOM 1359 O O . LEU A 1 181 ? 23.208 -8.019 -5.643 1.00 72.69 181 LEU A O 1
ATOM 1363 N N . SER A 1 182 ? 25.409 -7.558 -5.742 1.00 69.94 182 SER A N 1
ATOM 1364 C CA . SER A 1 182 ? 25.873 -8.950 -5.729 1.00 69.94 182 SER A CA 1
ATOM 1365 C C . SER A 1 182 ? 25.500 -9.700 -4.453 1.00 69.94 182 SER A C 1
ATOM 1367 O O . SER A 1 182 ? 25.416 -10.923 -4.477 1.00 69.94 182 SER A O 1
ATOM 1369 N N . GLU A 1 183 ? 25.264 -8.978 -3.356 1.00 75.06 183 GLU A N 1
ATOM 1370 C CA . GLU A 1 183 ? 24.906 -9.556 -2.057 1.00 75.06 183 GLU A CA 1
ATOM 1371 C C . GLU A 1 183 ? 23.388 -9.626 -1.830 1.00 75.06 183 GLU A C 1
ATOM 1373 O O . GLU A 1 183 ? 22.923 -10.157 -0.821 1.00 75.06 183 GLU A O 1
ATOM 1378 N N . LEU A 1 184 ? 22.585 -9.123 -2.774 1.00 82.50 184 LEU A N 1
ATOM 1379 C CA . LEU A 1 184 ? 21.133 -9.201 -2.684 1.00 82.50 184 LEU A CA 1
ATOM 1380 C C . LEU A 1 184 ? 20.621 -10.576 -3.111 1.00 82.50 184 LEU A C 1
ATOM 1382 O O . LEU A 1 184 ? 21.045 -11.166 -4.105 1.00 82.50 184 LEU A O 1
ATOM 1386 N N . HIS A 1 185 ? 19.602 -11.047 -2.397 1.00 85.00 185 HIS A N 1
ATOM 1387 C CA . HIS A 1 185 ? 18.871 -12.255 -2.756 1.00 85.00 185 HIS A CA 1
ATOM 1388 C C . HIS A 1 185 ? 18.326 -12.169 -4.192 1.00 85.00 185 HIS A C 1
ATOM 1390 O O . HIS A 1 185 ? 17.719 -11.169 -4.585 1.00 85.00 185 HIS A O 1
ATOM 1396 N N . ARG A 1 186 ? 18.450 -13.266 -4.954 1.00 90.88 186 ARG A N 1
ATOM 1397 C CA . ARG A 1 186 ? 18.013 -13.368 -6.362 1.00 90.88 186 ARG A CA 1
ATOM 1398 C C . ARG A 1 186 ? 16.594 -12.845 -6.602 1.00 90.88 186 ARG A C 1
ATOM 1400 O O . ARG A 1 186 ? 16.344 -12.187 -7.605 1.00 90.88 186 ARG A O 1
ATOM 1407 N N . GLN A 1 187 ? 15.670 -13.115 -5.681 1.00 92.25 187 GLN A N 1
ATOM 1408 C CA . GLN A 1 187 ? 14.280 -12.683 -5.811 1.00 92.25 187 GLN A CA 1
ATOM 1409 C C . GLN A 1 187 ? 14.131 -11.151 -5.800 1.00 92.25 187 GLN A C 1
ATOM 1411 O O . GLN A 1 187 ? 13.323 -10.614 -6.555 1.00 92.25 187 GLN A O 1
ATOM 1416 N N . VAL A 1 188 ? 14.930 -10.443 -4.990 1.00 92.00 188 VAL A N 1
ATOM 1417 C CA . VAL A 1 188 ? 14.949 -8.970 -4.945 1.00 92.00 188 VAL A CA 1
ATOM 1418 C C . VAL A 1 188 ? 15.427 -8.420 -6.287 1.00 92.00 188 VAL A C 1
ATOM 1420 O O . VAL A 1 188 ? 14.787 -7.531 -6.842 1.00 92.00 188 VAL A O 1
ATOM 1423 N N . LEU A 1 189 ? 16.489 -9.002 -6.855 1.00 91.62 189 LEU A N 1
ATOM 1424 C CA . LEU A 1 189 ? 17.036 -8.602 -8.156 1.00 91.62 189 LEU A CA 1
ATOM 1425 C C . LEU A 1 189 ? 16.033 -8.785 -9.301 1.00 91.62 189 LEU A C 1
ATOM 1427 O O . LEU A 1 189 ? 15.912 -7.912 -10.156 1.00 91.62 189 LEU A O 1
ATOM 1431 N N . VAL A 1 190 ? 15.284 -9.893 -9.311 1.00 94.31 190 VAL A N 1
ATOM 1432 C CA . VAL A 1 190 ? 14.250 -10.150 -10.330 1.00 94.31 190 VAL A CA 1
ATOM 1433 C C . VAL A 1 190 ? 13.139 -9.102 -10.260 1.00 94.31 190 VAL A C 1
ATOM 1435 O O . VAL A 1 190 ? 12.749 -8.549 -11.290 1.00 94.31 190 VAL A O 1
ATOM 1438 N N . PHE A 1 191 ? 12.644 -8.790 -9.059 1.00 95.12 191 PHE A N 1
ATOM 1439 C CA . PHE A 1 191 ? 11.624 -7.753 -8.897 1.00 95.12 191 PHE A CA 1
ATOM 1440 C C . PHE A 1 191 ? 12.152 -6.361 -9.241 1.00 95.12 191 PHE A C 1
ATOM 1442 O O . PHE A 1 191 ? 11.451 -5.585 -9.884 1.00 95.12 191 PHE A O 1
ATOM 1449 N N . LEU A 1 192 ? 13.392 -6.057 -8.870 1.00 93.00 192 LEU A N 1
ATOM 1450 C CA . LEU A 1 192 ? 14.043 -4.795 -9.197 1.00 93.00 192 LEU A CA 1
ATOM 1451 C C . LEU A 1 192 ? 14.182 -4.611 -10.711 1.00 93.00 192 LEU A C 1
ATOM 1453 O O . LEU A 1 192 ? 13.791 -3.571 -11.235 1.00 93.00 192 LEU A O 1
ATOM 1457 N N . LEU A 1 193 ? 14.647 -5.643 -11.423 1.00 92.25 193 LEU A N 1
ATOM 1458 C CA . LEU A 1 193 ? 14.712 -5.648 -12.883 1.00 92.25 193 LEU A CA 1
ATOM 1459 C C . LEU A 1 193 ? 13.333 -5.390 -13.496 1.00 92.25 193 LEU A C 1
ATOM 1461 O O . LEU A 1 193 ? 13.203 -4.543 -14.378 1.00 92.25 193 LEU A O 1
ATOM 1465 N N . PHE A 1 194 ? 12.299 -6.081 -13.009 1.00 92.88 194 PHE A N 1
ATOM 1466 C CA . PHE A 1 194 ? 10.928 -5.883 -13.475 1.00 92.88 194 PHE A CA 1
ATOM 1467 C C . PHE A 1 194 ? 10.460 -4.429 -13.300 1.00 92.88 194 PHE A C 1
ATOM 1469 O O . PHE A 1 194 ? 9.903 -3.847 -14.233 1.00 92.88 194 PHE A O 1
ATOM 1476 N N . LEU A 1 195 ? 10.711 -3.822 -12.136 1.00 91.94 195 LEU A N 1
ATOM 1477 C CA . LEU A 1 195 ? 10.350 -2.428 -11.863 1.00 91.94 195 LEU A CA 1
ATOM 1478 C C . LEU A 1 195 ? 11.098 -1.453 -12.785 1.00 91.94 195 LEU A C 1
ATOM 1480 O O . LEU A 1 195 ? 10.455 -0.585 -13.378 1.00 91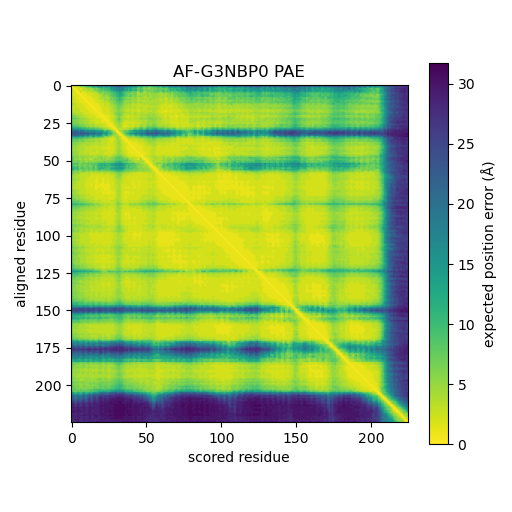.94 195 LEU A O 1
ATOM 1484 N N . CYS A 1 196 ? 12.406 -1.646 -12.982 1.00 90.06 196 CYS A N 1
ATOM 1485 C CA . CYS A 1 196 ? 13.221 -0.825 -13.880 1.00 90.06 196 CYS A CA 1
ATOM 1486 C C . CYS A 1 196 ? 12.748 -0.916 -15.339 1.00 90.06 196 CYS A C 1
ATOM 1488 O O . CYS A 1 196 ? 12.578 0.107 -16.000 1.00 90.06 196 CYS A O 1
ATOM 1490 N N . VAL A 1 197 ? 12.498 -2.131 -15.846 1.00 90.12 197 VAL A N 1
ATOM 1491 C CA . VAL A 1 197 ? 11.997 -2.343 -17.217 1.00 90.12 197 VAL A CA 1
ATOM 1492 C C . VAL A 1 197 ? 10.638 -1.674 -17.396 1.00 90.12 197 VAL A C 1
ATOM 1494 O O . VAL A 1 197 ? 10.414 -0.987 -18.390 1.00 90.12 197 VAL A O 1
ATOM 1497 N N . LYS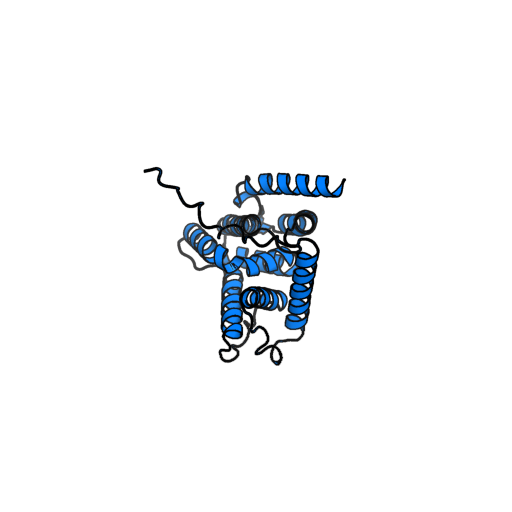 A 1 198 ? 9.739 -1.813 -16.418 1.00 87.88 198 LYS A N 1
ATOM 1498 C CA . LYS A 1 198 ? 8.425 -1.161 -16.439 1.00 87.88 198 LYS A CA 1
ATOM 1499 C C . LYS A 1 198 ? 8.547 0.364 -16.497 1.00 87.88 198 LYS A C 1
ATOM 1501 O O . LYS A 1 198 ? 7.823 1.002 -17.260 1.00 87.88 198 LYS A O 1
ATOM 1506 N N . ASP A 1 199 ? 9.421 0.959 -15.690 1.00 85.31 199 ASP A N 1
ATOM 1507 C CA . ASP A 1 199 ? 9.661 2.406 -15.695 1.00 85.31 199 ASP A CA 1
ATOM 1508 C C . ASP A 1 199 ? 10.255 2.878 -17.027 1.00 85.31 199 ASP A C 1
ATOM 1510 O O . ASP A 1 199 ? 9.786 3.871 -17.584 1.00 85.31 199 ASP A O 1
ATOM 1514 N N . HIS A 1 200 ? 11.206 2.125 -17.583 1.00 85.25 200 HIS A N 1
ATOM 1515 C CA . HIS A 1 200 ? 11.780 2.405 -18.896 1.00 85.25 200 HIS A CA 1
ATOM 1516 C C . HIS A 1 200 ? 10.712 2.377 -19.999 1.00 85.25 200 HIS A C 1
ATOM 1518 O O . HIS A 1 200 ? 10.561 3.353 -20.733 1.00 85.25 200 HIS A O 1
ATOM 1524 N N . LEU A 1 201 ? 9.894 1.321 -20.058 1.00 86.25 201 LEU A N 1
ATOM 1525 C CA . LEU A 1 201 ? 8.772 1.232 -20.999 1.00 86.25 201 LEU A CA 1
ATOM 1526 C C . LEU A 1 201 ? 7.770 2.376 -20.810 1.00 86.25 201 LEU A C 1
ATOM 1528 O O . LEU A 1 201 ? 7.303 2.946 -21.791 1.00 86.25 201 LEU A O 1
ATOM 1532 N N . SER A 1 202 ? 7.473 2.753 -19.564 1.00 84.12 202 SER A N 1
ATOM 1533 C CA . SER A 1 202 ? 6.577 3.882 -19.280 1.00 84.12 202 SER A CA 1
ATOM 1534 C C . SER A 1 202 ? 7.135 5.192 -19.839 1.00 84.12 202 SER A C 1
ATOM 1536 O O . SER A 1 202 ? 6.388 5.950 -20.444 1.00 84.12 202 SER A O 1
ATOM 1538 N N . SER A 1 203 ? 8.445 5.435 -19.699 1.00 83.75 203 SER A N 1
ATOM 1539 C CA . SER A 1 203 ? 9.096 6.639 -20.238 1.00 83.75 203 SER A CA 1
ATOM 1540 C C . SER A 1 203 ? 9.130 6.697 -21.769 1.00 83.75 203 SER A C 1
ATOM 1542 O O . SER A 1 203 ? 9.129 7.786 -22.333 1.00 83.75 203 SER A O 1
ATOM 1544 N N . LEU A 1 204 ? 9.133 5.542 -22.444 1.00 83.88 204 LEU A N 1
ATOM 1545 C CA . LEU A 1 204 ? 9.054 5.465 -23.907 1.00 83.88 204 LEU A CA 1
ATOM 1546 C C . LEU A 1 204 ? 7.640 5.752 -24.430 1.00 83.88 204 LEU A C 1
ATOM 1548 O O . LEU A 1 204 ? 7.490 6.310 -25.514 1.00 83.88 204 LEU A O 1
ATOM 1552 N N . LEU A 1 205 ? 6.613 5.344 -23.679 1.00 79.06 205 LEU A N 1
ATOM 1553 C CA . LEU A 1 205 ? 5.205 5.484 -24.067 1.00 79.06 205 LEU A CA 1
ATOM 1554 C C . LEU A 1 205 ? 4.620 6.856 -23.716 1.00 79.06 205 LEU A C 1
ATOM 1556 O O . LEU A 1 205 ? 3.744 7.344 -24.426 1.00 79.06 205 LEU A O 1
ATOM 1560 N N . ASP A 1 206 ? 5.101 7.465 -22.636 1.00 68.31 206 ASP A N 1
ATOM 1561 C CA . ASP A 1 206 ? 4.750 8.817 -22.214 1.00 68.31 206 ASP A CA 1
ATOM 1562 C C . ASP A 1 206 ? 6.047 9.600 -21.972 1.00 68.31 206 ASP A C 1
ATOM 1564 O O . ASP A 1 206 ? 6.523 9.678 -20.830 1.00 68.31 206 ASP A O 1
ATOM 1568 N N . PRO A 1 207 ? 6.687 10.118 -23.042 1.00 61.16 207 PRO A N 1
ATOM 1569 C CA . PRO A 1 207 ? 7.854 10.965 -22.898 1.00 61.16 207 PRO A CA 1
ATOM 1570 C C . PRO A 1 207 ? 7.401 12.226 -22.173 1.00 61.16 207 PRO A C 1
ATOM 1572 O O . PRO A 1 207 ? 6.845 13.144 -22.773 1.00 61.16 207 PRO A O 1
ATOM 1575 N N . GLN A 1 208 ? 7.614 12.247 -20.859 1.00 54.44 208 GLN A N 1
ATOM 1576 C CA . GLN A 1 208 ? 7.429 13.426 -20.031 1.00 54.44 208 GLN A CA 1
ATOM 1577 C C . GLN A 1 208 ? 8.211 14.554 -20.703 1.00 54.44 208 GLN A C 1
ATOM 1579 O O . GLN A 1 208 ? 9.442 14.544 -20.688 1.00 54.44 208 GLN A O 1
ATOM 1584 N N . VAL A 1 209 ? 7.506 15.487 -21.353 1.00 39.84 209 VAL A N 1
ATOM 1585 C CA . VAL A 1 209 ? 8.129 16.685 -21.912 1.00 39.84 209 VAL A CA 1
ATOM 1586 C C . VAL A 1 209 ? 8.812 17.357 -20.726 1.00 39.84 209 VAL A C 1
ATOM 1588 O O . VAL A 1 209 ? 8.113 17.727 -19.777 1.00 39.84 209 VAL A O 1
ATOM 1591 N N . PRO A 1 210 ? 10.152 17.457 -20.702 1.00 37.25 210 PRO A N 1
ATOM 1592 C CA . PRO A 1 210 ? 10.836 18.018 -19.555 1.00 37.25 210 PRO A CA 1
ATOM 1593 C C . PRO A 1 210 ? 10.271 19.414 -19.300 1.00 37.25 210 PRO A C 1
ATOM 1595 O O . PRO A 1 210 ? 10.184 20.234 -20.217 1.00 37.25 210 PRO A O 1
ATOM 1598 N N . HIS A 1 211 ? 9.863 19.678 -18.056 1.00 36.91 211 HIS A N 1
ATOM 1599 C CA . HIS A 1 211 ? 9.535 21.014 -17.571 1.00 36.91 211 HIS A CA 1
ATOM 1600 C C . HIS A 1 211 ? 10.799 21.887 -17.617 1.00 36.91 211 HIS A C 1
ATOM 1602 O O . HIS A 1 211 ? 11.415 22.159 -16.596 1.00 36.91 211 HIS A O 1
ATOM 1608 N N . ASN A 1 212 ? 11.213 22.297 -18.816 1.00 30.67 212 ASN A N 1
ATOM 1609 C CA . ASN A 1 212 ? 12.358 23.171 -19.051 1.00 30.67 212 ASN A CA 1
ATOM 1610 C C . ASN A 1 212 ? 11.934 24.541 -19.608 1.00 30.67 212 ASN A C 1
ATOM 1612 O O . ASN A 1 212 ? 12.740 25.282 -20.158 1.00 30.67 212 ASN A O 1
ATOM 1616 N N . TYR A 1 213 ? 10.664 24.914 -19.422 1.00 34.56 213 TYR A N 1
ATOM 1617 C CA . TYR A 1 213 ? 10.156 26.259 -19.703 1.00 34.56 213 TYR A CA 1
ATOM 1618 C C . TYR A 1 213 ? 9.981 27.058 -18.408 1.00 34.56 213 TYR A C 1
ATOM 1620 O O . TYR A 1 213 ? 8.887 27.512 -18.087 1.00 34.56 213 TYR A O 1
ATOM 1628 N N . GLN A 1 214 ? 11.060 27.223 -17.642 1.00 35.50 214 GLN A N 1
ATOM 1629 C CA . GLN A 1 214 ? 11.119 28.247 -16.589 1.00 35.50 214 GLN A CA 1
ATOM 1630 C C . GLN A 1 214 ? 12.451 29.009 -16.526 1.00 35.50 214 GLN A C 1
ATOM 1632 O O . GLN A 1 214 ? 12.674 29.790 -15.608 1.00 35.50 214 GLN A O 1
ATOM 1637 N N . GLN A 1 215 ? 13.299 28.880 -17.549 1.00 37.28 215 GLN A N 1
ATOM 1638 C CA . GLN A 1 215 ? 14.456 29.755 -17.754 1.00 37.28 215 GLN A CA 1
ATOM 1639 C C . GLN A 1 215 ? 14.383 30.419 -19.133 1.00 37.28 215 GLN A C 1
ATOM 1641 O O . GLN A 1 215 ? 15.217 30.191 -20.000 1.00 37.28 215 GLN A O 1
ATOM 1646 N N . LEU A 1 216 ? 13.368 31.259 -19.344 1.00 36.00 216 LEU A N 1
ATOM 1647 C CA . LEU A 1 216 ? 13.491 32.356 -20.303 1.00 36.00 216 LEU A CA 1
ATOM 1648 C C . LEU A 1 216 ? 13.672 33.639 -19.478 1.00 36.00 216 LEU A C 1
ATOM 1650 O O . LEU A 1 216 ? 12.806 33.924 -18.645 1.00 36.00 216 LEU A O 1
ATOM 1654 N N . PRO A 1 217 ? 14.769 34.401 -19.639 1.00 40.78 217 PRO A N 1
ATOM 1655 C CA . PRO A 1 217 ? 14.876 35.700 -18.989 1.00 40.78 217 PRO A CA 1
ATOM 1656 C C . PRO A 1 217 ? 13.742 36.611 -19.493 1.00 40.78 217 PRO A C 1
ATOM 1658 O O . PRO A 1 217 ? 13.380 36.536 -20.672 1.00 40.78 217 PRO A O 1
ATOM 1661 N N . PRO A 1 218 ? 13.151 37.458 -18.631 1.00 41.16 218 PRO A N 1
ATOM 1662 C CA . PRO A 1 218 ? 12.103 38.373 -19.062 1.00 41.16 218 PRO A CA 1
ATOM 1663 C C . PRO A 1 218 ? 12.648 39.319 -20.145 1.00 41.16 218 PRO A C 1
ATOM 1665 O O . PRO A 1 218 ? 13.815 39.719 -20.069 1.00 41.16 218 PRO A O 1
ATOM 1668 N N . PRO A 1 219 ? 11.831 39.702 -21.145 1.00 38.25 219 PRO A N 1
ATOM 1669 C CA . PRO A 1 219 ? 12.265 40.631 -22.177 1.00 38.25 219 PRO A CA 1
ATOM 1670 C C . PRO A 1 219 ? 12.706 41.945 -21.530 1.00 38.25 219 PRO A C 1
ATOM 1672 O O . PRO A 1 219 ? 12.009 42.508 -20.679 1.00 38.25 219 PRO A O 1
ATOM 1675 N N . ALA A 1 220 ? 13.892 42.410 -21.926 1.00 44.16 220 ALA A N 1
ATOM 1676 C CA . ALA A 1 220 ? 14.464 43.663 -21.467 1.00 44.16 220 ALA A CA 1
ATOM 1677 C C . ALA A 1 220 ? 13.449 44.797 -21.668 1.00 44.16 220 ALA A C 1
ATOM 1679 O O . ALA A 1 220 ? 13.005 45.067 -22.785 1.00 44.16 220 ALA A O 1
ATOM 1680 N N . ARG A 1 221 ? 13.075 45.471 -20.575 1.00 41.78 221 ARG A N 1
ATOM 1681 C CA . ARG A 1 221 ? 12.323 46.723 -20.658 1.00 41.78 221 ARG A CA 1
ATOM 1682 C C . ARG A 1 221 ? 13.219 47.762 -21.325 1.00 41.78 221 ARG A C 1
ATOM 1684 O O . ARG A 1 221 ? 14.140 48.277 -20.695 1.00 41.78 221 ARG A O 1
ATOM 1691 N N . VAL A 1 222 ? 12.930 48.073 -22.584 1.00 43.12 222 VAL A N 1
ATOM 1692 C CA . VAL A 1 222 ? 13.440 49.267 -23.259 1.00 43.12 222 VAL A CA 1
ATOM 1693 C C . VAL A 1 222 ? 12.941 50.474 -22.462 1.00 43.12 222 VAL A C 1
ATOM 1695 O O . VAL A 1 222 ? 11.743 50.753 -22.428 1.00 43.12 222 VAL A O 1
ATOM 1698 N N . ARG A 1 223 ? 13.848 51.160 -21.759 1.00 40.97 223 ARG A N 1
ATOM 1699 C CA . ARG A 1 223 ? 13.585 52.511 -21.253 1.00 40.97 223 ARG A CA 1
ATOM 1700 C C . ARG A 1 223 ? 13.613 53.444 -22.457 1.00 40.97 223 ARG A C 1
ATOM 1702 O O . ARG A 1 223 ? 14.670 53.636 -23.046 1.00 40.97 223 ARG A O 1
ATOM 1709 N N . LEU A 1 224 ? 12.457 53.992 -22.806 1.00 42.03 224 LEU A N 1
ATOM 1710 C CA . LEU A 1 224 ? 12.379 55.195 -23.624 1.00 42.03 224 LEU A CA 1
ATOM 1711 C C . LEU A 1 224 ? 12.891 56.358 -22.759 1.00 42.03 224 LEU A C 1
ATOM 1713 O O . LEU A 1 224 ? 12.355 56.586 -21.670 1.00 42.03 224 LEU A O 1
ATOM 1717 N N . GLN A 1 225 ? 13.970 57.001 -23.205 1.00 47.00 225 GLN A N 1
ATOM 1718 C CA . GLN A 1 225 ? 14.305 58.379 -22.839 1.00 47.00 225 GLN A CA 1
ATOM 1719 C C . GLN A 1 225 ? 13.666 59.312 -23.860 1.00 47.00 225 GLN A C 1
ATOM 1721 O O . GLN A 1 225 ? 13.627 58.916 -25.048 1.00 47.00 225 GLN A O 1
#

Radius of gyration: 20.67 Å; Cα contacts (8 Å, |Δi|>4): 252; chains: 1; bounding box: 46×72×51 Å

Secondary structure (DSSP, 8-state):
-HHHHHHHHHHHHHHHHHHS-GGGSSEEEEEBTEEEEE-HHHHHHHHHTGGGT-SSTT---HHHHHHHHHHHHHHHTTSSSHHHHHHHHHHHHHHH-HHHHHHHHHHHHHHHHHHHHHHHHHTTTPPPPHHHHHHHHHHHHHHHHHTT-S-PPP-TTS-HHHHHHHHHHHHTT-TTTTTTGGGS-HHHHHHHHHHHHHHHHHHHHS-------S--PPPP-----